Protein AF-A0A853U9Q9-F1 (afdb_monomer)

Nearest PDB structures (foldseek):
  4v52-assembly1_BN  TM=2.228E-01  e=3.609E+00  Escherichia coli
  8apo-assembly1_Al  TM=2.510E-01  e=8.251E+00  Polytomella magna

pLDDT: mean 74.52, std 13.27, range [43.91, 95.19]

Radius of gyration: 16.98 Å; Cα contacts (8 Å, |Δi|>4): 394; chains: 1; bounding box: 41×40×42 Å

Secondary structure (DSSP, 8-state):
--EEEEEEE--GGGSTT--S---HHHHHHHHHHHHHHHHHHTT-SEEEE-TTS----SGGGTEETTEETTT-PBP-HHHHHHHHHTSSSHHHHHHHHH--THHHHHHHHHHHTT-EEEEGGG-SEEEEEEB--TTSSTTSSS---TTHHHHHHHHHHHHHTT-HHHHHHHTS-TTTTT-B-HHHHHHHHHH-PPEEEEE--HHHHHTT--EEEEEE-

Foldseek 3Di:
DKEKEKEFALDCVLFPPPDDDDDPQSPVSSVLSLVLLCVRCPPHQAAAEQPVQDCDECVVVQADPQARNVVRDRQAAVSLVVSLVPDPDPVSSVSHLSNDCWRVSQCRSCVVSSHHYDHNVPDSYHYGHWAQFQQCDCPGRHDHDPCSVVLLVQCLVCLVVQPQVSNLVSLPPCSRRVTGSVVVNVVCVVQPGWRKDWDDDPVCVVVRTTIIMTIGD

Mean predicted aligned error: 9.56 Å

Structure (mmCIF, N/CA/C/O backbone):
data_AF-A0A853U9Q9-F1
#
_entry.id   AF-A0A853U9Q9-F1
#
loop_
_atom_site.group_PDB
_atom_site.id
_atom_site.type_symbol
_atom_site.label_atom_id
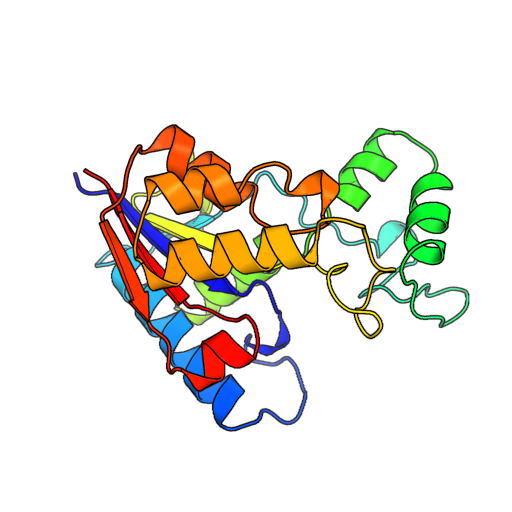_atom_site.label_alt_id
_atom_site.label_comp_id
_atom_site.label_asym_id
_atom_site.label_entity_id
_atom_site.label_seq_id
_atom_site.pdbx_PDB_ins_code
_atom_site.Cartn_x
_atom_site.Cartn_y
_atom_site.Cartn_z
_atom_site.occupancy
_atom_site.B_iso_or_equiv
_atom_site.auth_seq_id
_atom_site.auth_comp_id
_atom_site.auth_asym_id
_atom_site.auth_atom_id
_atom_site.pdbx_PDB_model_num
ATOM 1 N N . MET A 1 1 ? -21.776 2.627 11.521 1.00 65.12 1 MET A N 1
ATOM 2 C CA . MET A 1 1 ? -20.660 1.986 12.246 1.00 65.12 1 MET A CA 1
ATOM 3 C C . MET A 1 1 ? -19.449 2.367 11.436 1.00 65.12 1 MET A C 1
ATOM 5 O O . MET A 1 1 ? -19.455 2.076 10.250 1.00 65.12 1 MET A O 1
ATOM 9 N N . THR A 1 2 ? -18.539 3.140 12.010 1.00 84.62 2 THR A N 1
ATOM 10 C CA . THR A 1 2 ? -17.457 3.775 11.257 1.00 84.62 2 THR A CA 1
ATOM 11 C C . THR A 1 2 ? -16.478 2.716 10.765 1.00 84.62 2 THR A C 1
ATOM 13 O O . THR A 1 2 ? -15.972 1.939 11.576 1.00 84.62 2 THR A O 1
ATOM 16 N N . PHE A 1 3 ? -16.234 2.660 9.456 1.00 90.81 3 PHE A N 1
ATOM 17 C CA . PHE A 1 3 ? -15.258 1.734 8.881 1.00 90.81 3 PHE A CA 1
ATOM 18 C C . PHE A 1 3 ? -13.881 2.395 8.885 1.00 90.81 3 PHE A C 1
ATOM 20 O O . PHE A 1 3 ? -13.752 3.566 8.527 1.00 90.81 3 PHE A O 1
ATOM 27 N N . ARG A 1 4 ? -12.840 1.667 9.289 1.00 95.19 4 ARG A N 1
ATOM 28 C CA . ARG A 1 4 ? -11.470 2.195 9.342 1.00 95.19 4 ARG A CA 1
ATOM 29 C C . ARG A 1 4 ? -10.537 1.401 8.457 1.00 95.19 4 ARG A C 1
ATOM 31 O O . ARG A 1 4 ? -10.659 0.185 8.359 1.00 95.19 4 ARG A O 1
ATOM 38 N N . ALA A 1 5 ? -9.566 2.074 7.856 1.00 93.75 5 ALA A N 1
ATOM 39 C CA . ALA A 1 5 ? -8.520 1.416 7.094 1.00 93.75 5 ALA A CA 1
ATOM 40 C C . ALA A 1 5 ? -7.133 1.957 7.435 1.00 93.75 5 ALA A C 1
ATOM 42 O O . ALA A 1 5 ? -6.931 3.168 7.528 1.00 93.75 5 ALA A O 1
ATOM 43 N N . ALA A 1 6 ? -6.172 1.048 7.566 1.00 93.44 6 ALA A N 1
ATOM 44 C CA . ALA A 1 6 ? -4.753 1.358 7.524 1.00 93.44 6 ALA A CA 1
ATOM 45 C C . ALA A 1 6 ? -4.250 1.137 6.094 1.00 93.44 6 ALA A C 1
ATOM 47 O O . ALA A 1 6 ? -4.420 0.049 5.544 1.00 93.44 6 ALA A O 1
ATOM 48 N N . VAL A 1 7 ? -3.633 2.152 5.492 1.00 89.88 7 VAL A N 1
ATOM 49 C CA . VAL A 1 7 ? -3.007 2.063 4.167 1.00 89.88 7 VAL A CA 1
ATOM 50 C C . VAL A 1 7 ? -1.497 2.203 4.344 1.00 89.88 7 VAL A C 1
ATOM 52 O O . VAL A 1 7 ? -1.025 3.240 4.801 1.00 89.88 7 VAL A O 1
ATOM 55 N N . VAL A 1 8 ? -0.736 1.158 4.035 1.00 86.50 8 VAL A N 1
ATOM 56 C CA . VAL A 1 8 ? 0.702 1.057 4.354 1.00 86.50 8 VAL A CA 1
ATOM 57 C C . VAL A 1 8 ? 1.534 0.678 3.123 1.00 86.50 8 VAL A C 1
ATOM 59 O O . VAL A 1 8 ? 0.977 0.095 2.195 1.00 86.50 8 VAL A O 1
ATOM 62 N N . PRO A 1 9 ? 2.852 0.940 3.084 1.00 79.00 9 PRO A N 1
ATOM 63 C CA . PRO A 1 9 ? 3.704 0.508 1.975 1.00 79.00 9 PRO A CA 1
ATOM 64 C C . PRO A 1 9 ? 3.686 -1.020 1.789 1.00 79.00 9 PRO A C 1
ATOM 66 O O . PRO A 1 9 ? 3.648 -1.759 2.778 1.00 79.00 9 PRO A O 1
ATOM 69 N N . ALA A 1 10 ? 3.738 -1.522 0.549 1.00 74.19 10 ALA A N 1
ATOM 70 C CA . ALA A 1 10 ? 3.614 -2.963 0.268 1.00 74.19 10 ALA A CA 1
ATOM 71 C C . ALA A 1 10 ? 4.933 -3.752 0.401 1.00 74.19 10 ALA A C 1
ATOM 73 O O . ALA A 1 10 ? 4.961 -4.970 0.180 1.00 74.19 10 ALA A O 1
ATOM 74 N N . ALA A 1 11 ? 6.026 -3.092 0.794 1.00 68.50 11 ALA A N 1
ATOM 75 C CA . ALA A 1 11 ? 7.355 -3.686 0.759 1.00 68.50 11 ALA A CA 1
ATOM 76 C C . ALA A 1 11 ? 7.615 -4.687 1.914 1.00 68.50 11 ALA A C 1
ATOM 78 O O . ALA A 1 11 ? 7.561 -4.326 3.094 1.00 68.50 11 ALA A O 1
ATOM 79 N N . PRO A 1 12 ? 8.014 -5.940 1.610 1.00 56.31 12 PRO A N 1
ATOM 80 C CA . PRO A 1 12 ? 8.256 -6.976 2.619 1.00 56.31 12 PRO A CA 1
ATOM 81 C C . PRO A 1 12 ? 9.479 -6.692 3.503 1.00 56.31 12 PRO A C 1
ATOM 83 O O . PRO A 1 12 ? 9.624 -7.310 4.555 1.00 56.31 12 PRO A O 1
ATOM 86 N N . VAL A 1 13 ? 10.348 -5.749 3.118 1.00 57.03 13 VAL A N 1
ATOM 87 C CA . VAL A 1 13 ? 11.501 -5.305 3.927 1.00 57.03 13 VAL A CA 1
ATOM 88 C C . VAL A 1 13 ? 11.087 -4.827 5.327 1.00 57.03 13 VAL A C 1
ATOM 90 O O . VAL A 1 13 ? 11.864 -4.954 6.274 1.00 57.03 13 VAL A O 1
ATOM 93 N N . TYR A 1 14 ? 9.839 -4.375 5.481 1.00 64.88 14 TYR A N 1
ATOM 94 C CA . TYR A 1 14 ? 9.291 -3.905 6.752 1.00 64.88 14 TYR A CA 1
ATOM 95 C C . TYR A 1 14 ? 8.716 -5.024 7.640 1.00 64.88 14 TYR A C 1
ATOM 97 O O . TYR A 1 14 ? 8.413 -4.768 8.802 1.00 64.88 14 TYR A O 1
ATOM 105 N N . THR A 1 15 ? 8.617 -6.268 7.150 1.00 60.62 15 THR A N 1
ATOM 106 C CA . THR A 1 15 ? 8.100 -7.419 7.924 1.00 60.62 15 THR A CA 1
ATOM 107 C C . THR A 1 15 ? 9.193 -8.109 8.742 1.00 60.62 15 THR A C 1
ATOM 109 O O . THR A 1 15 ? 10.345 -8.231 8.305 1.00 60.62 15 THR A O 1
ATOM 112 N N . ALA A 1 16 ? 8.867 -8.555 9.958 1.00 59.25 16 ALA A N 1
ATOM 113 C CA . ALA A 1 16 ? 9.776 -9.296 10.836 1.00 59.25 16 ALA A CA 1
ATOM 114 C C . ALA A 1 16 ? 10.392 -10.533 10.143 1.00 59.25 16 ALA A C 1
ATOM 116 O O . ALA A 1 16 ? 9.714 -11.295 9.464 1.00 59.25 16 ALA A O 1
ATOM 117 N N . GLY A 1 17 ? 11.700 -10.747 10.328 1.00 55.22 17 GLY A N 1
ATOM 118 C CA . GLY A 1 17 ? 12.402 -11.930 9.804 1.00 55.22 17 GLY A CA 1
ATOM 119 C C . GLY A 1 17 ? 12.916 -11.824 8.362 1.00 55.22 17 GLY A C 1
ATOM 120 O O . GLY A 1 17 ? 13.680 -12.692 7.939 1.00 55.22 17 GLY A O 1
ATOM 121 N N . VAL A 1 18 ? 12.598 -10.755 7.623 1.00 54.62 18 VAL A N 1
ATOM 122 C CA . VAL A 1 18 ? 13.273 -10.443 6.353 1.00 54.62 18 VAL A CA 1
ATOM 123 C C . VAL A 1 18 ? 14.658 -9.865 6.664 1.00 54.62 18 VAL A C 1
ATOM 125 O O . VAL A 1 18 ? 14.809 -8.710 7.058 1.00 54.62 18 VAL A O 1
ATOM 128 N N . THR A 1 19 ? 15.684 -10.710 6.555 1.00 46.50 19 THR A N 1
ATOM 129 C CA . THR A 1 19 ? 17.083 -10.417 6.896 1.00 46.50 19 THR A CA 1
ATOM 130 C C . THR A 1 19 ? 17.749 -9.508 5.863 1.00 46.50 19 THR A C 1
ATOM 132 O O . THR A 1 19 ? 18.485 -9.948 4.979 1.00 46.50 19 THR A O 1
ATOM 135 N N . ARG A 1 20 ? 17.536 -8.202 6.011 1.00 48.62 20 ARG A N 1
ATOM 136 C CA . ARG A 1 20 ? 18.507 -7.173 5.619 1.00 48.62 20 ARG A CA 1
ATOM 137 C C . ARG A 1 20 ? 18.729 -6.256 6.815 1.00 48.62 20 ARG A C 1
ATOM 139 O O . ARG A 1 20 ? 17.842 -6.098 7.648 1.00 48.62 20 ARG A O 1
ATOM 146 N N . THR A 1 21 ? 19.937 -5.721 6.940 1.00 54.97 21 THR A N 1
ATOM 147 C CA . THR A 1 21 ? 20.282 -4.715 7.947 1.00 54.97 21 THR A CA 1
ATOM 148 C C . THR A 1 21 ? 19.310 -3.548 7.796 1.00 54.97 21 THR A C 1
ATOM 150 O O . THR A 1 21 ? 19.361 -2.866 6.776 1.00 54.97 21 THR A O 1
ATOM 153 N N . ARG A 1 22 ? 18.401 -3.367 8.759 1.00 63.75 22 ARG A N 1
ATOM 154 C CA . ARG A 1 22 ? 17.415 -2.285 8.711 1.00 63.75 22 ARG A CA 1
ATOM 155 C C . ARG A 1 22 ? 18.058 -0.972 9.116 1.00 63.75 22 ARG A C 1
ATOM 157 O O . ARG A 1 22 ? 18.872 -0.932 10.041 1.00 63.75 22 ARG A O 1
ATOM 164 N N . THR A 1 23 ? 17.700 0.093 8.422 1.00 69.88 23 THR A N 1
ATOM 165 C CA . THR A 1 23 ? 18.066 1.453 8.811 1.00 69.88 23 THR A CA 1
ATOM 166 C C . THR A 1 23 ? 17.102 1.969 9.889 1.00 69.88 23 THR A C 1
ATOM 168 O O . THR A 1 23 ? 15.959 1.512 9.958 1.00 69.88 23 THR A O 1
ATOM 171 N N . PRO A 1 24 ? 17.503 2.958 10.708 1.00 73.62 24 PRO A N 1
ATOM 172 C CA . PRO A 1 24 ? 16.592 3.594 11.663 1.00 73.62 24 PRO A CA 1
ATOM 173 C C . PRO A 1 24 ? 15.307 4.143 11.022 1.00 73.62 24 PRO A C 1
ATOM 175 O O . PRO A 1 24 ? 14.246 4.073 11.634 1.00 73.62 24 PRO A O 1
ATOM 178 N N . ALA A 1 25 ? 15.381 4.639 9.782 1.00 71.50 25 ALA A N 1
ATOM 179 C CA . ALA A 1 25 ? 14.214 5.121 9.043 1.00 71.50 25 ALA A CA 1
ATOM 180 C C . ALA A 1 25 ? 13.221 3.986 8.724 1.00 71.50 25 ALA A C 1
ATOM 182 O O . ALA A 1 25 ? 12.012 4.158 8.868 1.00 71.50 25 ALA A O 1
ATOM 183 N N . GLU A 1 26 ? 13.721 2.801 8.358 1.00 74.50 26 GLU A N 1
ATOM 184 C CA . GLU A 1 26 ? 12.877 1.626 8.099 1.00 74.50 26 GLU A CA 1
ATOM 185 C C . GLU A 1 26 ? 12.203 1.111 9.382 1.00 74.50 26 GLU A C 1
ATOM 187 O O . GLU A 1 26 ? 11.050 0.681 9.340 1.00 74.50 26 GLU A O 1
ATOM 192 N N . ASP A 1 27 ? 12.880 1.194 10.532 1.00 77.50 27 ASP A N 1
ATOM 193 C CA . ASP A 1 27 ? 12.284 0.836 11.825 1.00 77.50 27 ASP A CA 1
ATOM 194 C C . ASP A 1 27 ? 11.211 1.840 12.273 1.00 77.50 27 ASP A C 1
ATOM 196 O O . ASP A 1 27 ? 10.154 1.421 12.756 1.00 77.50 27 ASP A O 1
ATOM 200 N N . THR A 1 28 ? 11.440 3.144 12.081 1.00 79.19 28 THR A N 1
ATOM 201 C CA . THR A 1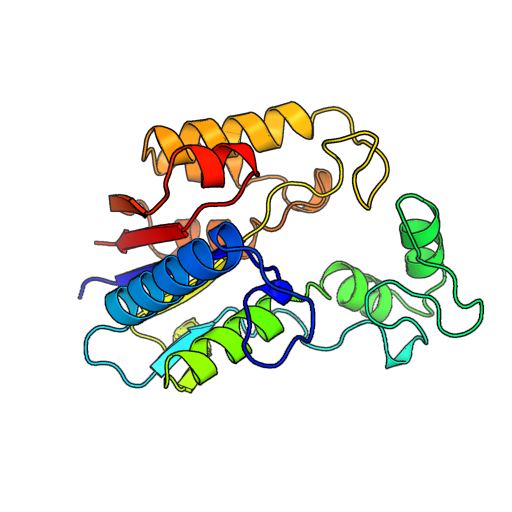 28 ? 10.434 4.192 12.336 1.00 79.19 28 THR A CA 1
ATOM 202 C C . THR A 1 28 ? 9.189 3.971 11.483 1.00 79.19 28 THR A C 1
ATOM 204 O O . THR A 1 28 ? 8.075 3.940 12.013 1.00 79.19 28 THR A O 1
ATOM 207 N N . LEU A 1 29 ? 9.369 3.739 10.179 1.00 80.12 29 LEU A N 1
ATOM 208 C CA . LEU A 1 29 ? 8.265 3.459 9.264 1.00 80.12 29 LEU A CA 1
ATOM 209 C C . LEU A 1 29 ? 7.494 2.202 9.684 1.00 80.12 29 LEU A C 1
ATOM 211 O O . LEU A 1 29 ? 6.266 2.224 9.745 1.00 80.12 29 LEU A O 1
ATOM 215 N N . ARG A 1 30 ? 8.192 1.130 10.078 1.00 81.88 30 ARG A N 1
ATOM 216 C CA . ARG A 1 30 ? 7.542 -0.087 10.586 1.00 81.88 30 ARG A CA 1
ATOM 217 C C . ARG A 1 30 ? 6.671 0.187 11.813 1.00 81.88 30 ARG A C 1
ATOM 219 O O . ARG A 1 30 ? 5.552 -0.315 11.890 1.00 81.88 30 ARG A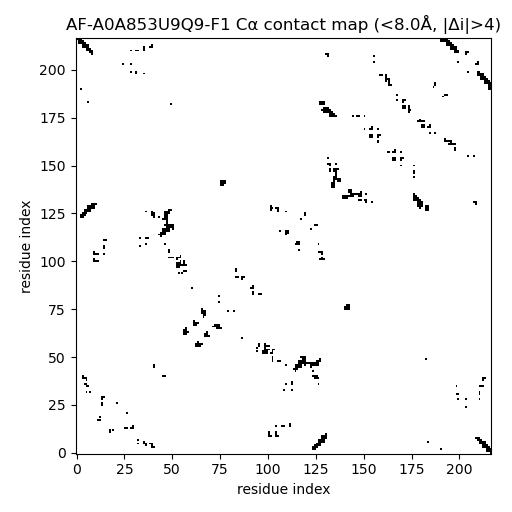 O 1
ATOM 226 N N . GLN A 1 31 ? 7.154 0.977 12.772 1.00 84.50 31 GLN A N 1
ATOM 227 C CA . GLN A 1 31 ? 6.356 1.330 13.953 1.00 84.50 31 GLN A CA 1
ATOM 228 C C . GLN A 1 31 ? 5.121 2.160 13.590 1.00 84.50 31 GLN A C 1
ATOM 230 O O . GLN A 1 31 ? 4.048 1.933 14.155 1.00 84.50 31 GLN A O 1
ATOM 235 N N . ALA A 1 32 ? 5.238 3.069 12.618 1.00 87.00 32 ALA A N 1
ATOM 236 C CA . ALA A 1 32 ? 4.094 3.815 12.100 1.00 87.00 32 ALA A CA 1
ATOM 237 C C . ALA A 1 32 ? 3.055 2.876 11.461 1.00 87.00 32 ALA A C 1
ATOM 239 O O . ALA A 1 32 ? 1.868 2.978 11.767 1.00 87.00 32 ALA A O 1
ATOM 240 N N . MET A 1 33 ? 3.497 1.896 10.661 1.00 87.94 33 MET A N 1
ATOM 241 C CA . MET A 1 33 ? 2.616 0.886 10.059 1.00 87.94 33 MET A CA 1
ATOM 242 C C . MET A 1 33 ? 1.857 0.085 11.124 1.00 87.94 33 MET A C 1
ATOM 244 O O . MET A 1 33 ? 0.633 -0.009 11.059 1.00 87.94 33 MET A O 1
ATOM 248 N N . LEU A 1 34 ? 2.557 -0.450 12.132 1.00 89.25 34 LEU A N 1
ATOM 249 C CA . LEU A 1 34 ? 1.929 -1.218 13.217 1.00 89.25 34 LEU A CA 1
ATOM 250 C C . LEU A 1 34 ? 0.942 -0.368 14.030 1.00 89.25 34 LEU A C 1
ATOM 252 O O . LEU A 1 34 ? -0.133 -0.845 14.391 1.00 89.25 34 LEU A O 1
ATOM 256 N N . THR A 1 35 ? 1.273 0.903 14.265 1.00 91.38 35 THR A N 1
ATOM 257 C CA . THR A 1 35 ? 0.388 1.856 14.952 1.00 91.38 35 THR A CA 1
ATOM 258 C C . THR A 1 35 ? -0.893 2.108 14.155 1.00 91.38 35 THR A C 1
ATOM 260 O O . THR A 1 35 ? -1.986 2.073 14.722 1.00 91.38 35 THR A O 1
ATOM 263 N N . ALA A 1 36 ? -0.783 2.315 12.841 1.00 92.44 36 ALA A N 1
ATOM 264 C CA . ALA A 1 36 ? -1.938 2.516 11.971 1.00 92.44 36 ALA A CA 1
ATOM 265 C C . ALA A 1 36 ? -2.821 1.263 11.883 1.00 92.44 36 ALA A C 1
ATOM 267 O O . ALA A 1 36 ? -4.045 1.376 11.954 1.00 92.44 36 ALA A O 1
ATOM 268 N N . ILE A 1 37 ? -2.213 0.075 11.792 1.00 93.69 37 ILE A N 1
ATOM 269 C CA . ILE A 1 37 ? -2.924 -1.213 11.783 1.00 93.69 37 ILE A CA 1
ATOM 270 C C . ILE A 1 37 ? -3.722 -1.400 13.078 1.00 93.69 37 ILE A C 1
ATOM 272 O O . ILE A 1 37 ? -4.918 -1.688 13.023 1.00 93.69 37 ILE A O 1
ATOM 276 N N . ALA A 1 38 ? -3.090 -1.179 14.234 1.00 93.31 38 ALA A N 1
ATOM 277 C CA . ALA A 1 38 ? -3.758 -1.274 15.530 1.00 93.31 38 ALA A CA 1
ATOM 278 C C . ALA A 1 38 ? -4.901 -0.252 15.664 1.00 93.31 38 ALA A C 1
ATOM 280 O O . ALA A 1 38 ? -5.986 -0.587 16.137 1.00 93.31 38 ALA A O 1
ATOM 281 N N . TRP A 1 39 ? -4.692 0.984 15.197 1.00 94.81 39 TRP A N 1
ATOM 282 C CA . TRP A 1 39 ? -5.738 2.009 15.168 1.00 94.81 39 TRP A CA 1
ATOM 283 C C . TRP A 1 39 ? -6.942 1.593 14.313 1.00 94.81 39 TRP A C 1
ATOM 285 O O . TRP A 1 39 ? -8.086 1.782 14.737 1.00 94.81 39 TRP A O 1
ATOM 295 N N . ALA A 1 40 ? -6.691 1.028 13.128 1.00 94.75 40 ALA A N 1
ATOM 296 C CA . ALA A 1 40 ? -7.751 0.606 12.221 1.00 94.75 40 ALA A CA 1
ATOM 297 C C . ALA A 1 40 ? -8.558 -0.550 12.822 1.00 94.75 40 ALA A C 1
ATOM 299 O O . ALA A 1 40 ? -9.785 -0.499 12.815 1.00 94.75 40 ALA A O 1
ATOM 300 N N . ALA A 1 41 ? -7.876 -1.548 13.393 1.00 93.94 41 ALA A N 1
ATOM 301 C CA . ALA A 1 41 ? -8.515 -2.698 14.027 1.00 93.94 41 ALA A CA 1
ATOM 302 C C . ALA A 1 41 ? -9.335 -2.326 15.277 1.00 93.94 41 ALA A C 1
ATOM 304 O O . ALA A 1 41 ? -10.360 -2.954 15.550 1.00 93.94 41 ALA A O 1
ATOM 305 N N . GLY A 1 42 ? -8.920 -1.305 16.036 1.00 92.75 42 GLY A N 1
ATOM 306 C CA . GLY A 1 42 ? -9.588 -0.927 17.280 1.00 92.75 42 GLY A CA 1
ATOM 307 C C . GLY A 1 42 ? -9.548 -2.068 18.302 1.00 92.75 42 GLY A C 1
ATOM 308 O O . GLY A 1 42 ? -8.474 -2.477 18.727 1.00 92.75 42 GLY A O 1
ATOM 309 N N . GLU A 1 43 ? -10.717 -2.581 18.695 1.00 92.19 43 GLU A N 1
ATOM 310 C CA . GLU A 1 43 ? -10.841 -3.739 19.603 1.00 92.19 43 GLU A CA 1
ATOM 311 C C . GLU A 1 43 ? -10.994 -5.081 18.860 1.00 92.19 43 GLU A C 1
ATOM 313 O O . GLU A 1 43 ? -11.118 -6.133 19.489 1.00 92.19 43 GLU A O 1
ATOM 318 N N . SER A 1 44 ? -11.007 -5.064 17.523 1.00 92.44 44 SER A N 1
ATOM 319 C CA . SER A 1 44 ? -11.136 -6.267 16.702 1.00 92.44 44 SER A CA 1
ATOM 320 C C . SER A 1 44 ? -9.876 -7.133 16.766 1.00 92.44 44 SER A C 1
ATOM 322 O O . SER A 1 44 ? -8.754 -6.631 16.770 1.00 92.44 44 SER A O 1
ATOM 324 N N . THR A 1 45 ? -10.062 -8.452 16.724 1.00 93.44 45 THR A N 1
ATOM 325 C CA . THR A 1 45 ? -8.984 -9.434 16.506 1.00 93.44 45 THR A CA 1
ATOM 326 C C . THR A 1 45 ? -8.817 -9.810 15.033 1.00 93.44 45 THR A C 1
ATOM 328 O O . THR A 1 45 ? -7.936 -10.596 14.690 1.00 93.44 45 THR A O 1
ATOM 331 N N . GLU A 1 46 ? -9.683 -9.293 14.165 1.00 94.00 46 GLU A N 1
ATOM 332 C CA . GL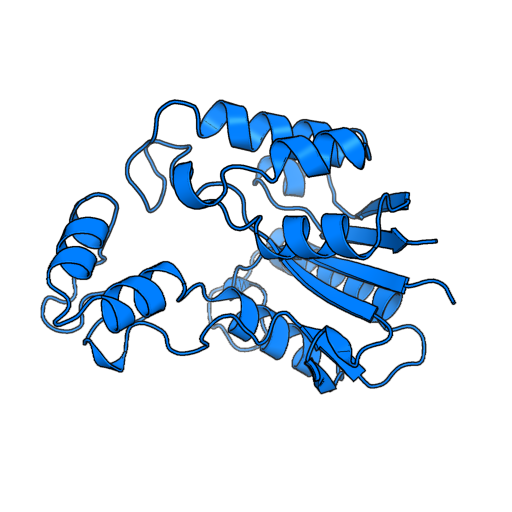U A 1 46 ? -9.712 -9.551 12.727 1.00 94.00 46 GLU A CA 1
ATOM 333 C C . GLU A 1 46 ? -9.488 -8.255 11.946 1.00 94.00 46 GLU A C 1
ATOM 335 O O . GLU A 1 46 ? -9.940 -7.182 12.361 1.00 94.00 46 GLU A O 1
ATOM 340 N N . ILE A 1 47 ? -8.831 -8.357 10.791 1.00 93.88 47 ILE A N 1
ATOM 341 C CA . ILE A 1 47 ? -8.671 -7.236 9.863 1.00 93.88 47 ILE A CA 1
ATOM 342 C C . ILE A 1 47 ? -8.833 -7.702 8.421 1.00 93.88 47 ILE A C 1
ATOM 344 O O . ILE A 1 47 ? -8.325 -8.749 8.018 1.00 93.88 47 ILE A O 1
ATOM 348 N N . GLY A 1 48 ? -9.577 -6.920 7.648 1.00 91.31 48 GLY A N 1
ATOM 349 C CA . GLY A 1 48 ? -9.862 -7.197 6.254 1.00 91.31 48 GLY A CA 1
ATOM 350 C C . GLY A 1 48 ? -8.640 -6.940 5.396 1.00 91.31 48 GLY A C 1
ATOM 351 O O . GLY A 1 48 ? -8.055 -5.862 5.462 1.00 91.31 48 GLY A O 1
ATOM 352 N N . ILE A 1 49 ? -8.276 -7.903 4.564 1.00 86.00 49 ILE A N 1
ATOM 353 C CA . ILE A 1 49 ? -7.272 -7.719 3.517 1.00 86.00 49 ILE A CA 1
ATOM 354 C C . ILE A 1 49 ? -7.894 -8.021 2.157 1.00 86.00 49 ILE A C 1
ATOM 356 O O . ILE A 1 49 ? -8.872 -8.764 2.046 1.00 86.00 49 ILE A O 1
ATOM 360 N N . ASP A 1 50 ? -7.311 -7.452 1.106 1.00 78.75 50 ASP A N 1
ATOM 361 C CA . ASP A 1 50 ? -7.684 -7.747 -0.277 1.00 78.75 50 ASP A CA 1
ATOM 362 C C . ASP A 1 50 ? -7.182 -9.148 -0.678 1.00 78.75 50 ASP A C 1
ATOM 364 O O . ASP A 1 50 ? -6.129 -9.310 -1.297 1.00 78.75 50 ASP A O 1
ATOM 368 N N . ALA A 1 51 ? -7.925 -10.172 -0.249 1.00 62.28 51 ALA A N 1
ATOM 369 C CA . ALA A 1 51 ? -7.618 -11.588 -0.457 1.00 62.28 51 ALA A CA 1
ATOM 370 C C . ALA A 1 51 ? -7.908 -12.082 -1.887 1.00 62.28 51 ALA A C 1
ATOM 372 O O . ALA A 1 51 ? -7.502 -13.189 -2.236 1.00 62.28 51 ALA A O 1
ATOM 373 N N . ASP A 1 52 ? -8.573 -11.266 -2.714 1.00 59.38 52 ASP A N 1
ATOM 374 C CA . ASP A 1 52 ? -8.852 -11.580 -4.121 1.00 59.38 52 ASP A CA 1
ATOM 375 C C . ASP A 1 52 ? -7.599 -11.447 -5.000 1.00 59.38 52 ASP A C 1
ATOM 377 O O . ASP A 1 52 ? -7.579 -11.908 -6.141 1.00 59.38 52 ASP A O 1
ATOM 381 N N . THR A 1 53 ? -6.528 -10.842 -4.474 1.00 54.75 53 THR A N 1
ATOM 382 C CA . THR A 1 53 ? -5.224 -10.817 -5.141 1.00 54.75 53 THR A CA 1
ATOM 383 C C . THR A 1 53 ? -4.536 -12.176 -4.957 1.00 54.75 53 THR A C 1
ATOM 385 O O . THR A 1 53 ? -4.254 -12.555 -3.815 1.00 54.75 53 THR A O 1
ATOM 388 N N . PRO A 1 54 ? -4.215 -12.919 -6.034 1.00 48.22 54 PRO A N 1
ATOM 389 C CA . PRO A 1 54 ? -3.532 -14.201 -5.918 1.00 48.22 54 PRO A CA 1
ATOM 390 C C . PRO A 1 54 ? -2.215 -14.067 -5.139 1.00 48.22 54 PRO A C 1
ATOM 392 O O . PRO A 1 54 ? -1.305 -13.347 -5.540 1.00 48.22 54 PRO A O 1
ATOM 395 N N . LEU A 1 55 ? -2.082 -14.817 -4.040 1.00 46.12 55 LEU A N 1
ATOM 396 C CA . LEU A 1 55 ? -0.841 -14.926 -3.254 1.00 46.12 55 LEU A CA 1
ATOM 397 C C . LEU A 1 55 ? 0.268 -15.706 -3.979 1.00 46.12 55 LEU A C 1
ATOM 399 O O . LEU A 1 55 ? 1.383 -15.842 -3.471 1.00 46.12 55 LEU A O 1
ATOM 403 N N . VAL A 1 56 ? -0.043 -16.273 -5.145 1.00 43.91 56 VAL A N 1
ATOM 404 C CA . VAL A 1 56 ? 0.879 -17.106 -5.906 1.00 43.91 56 VAL A CA 1
ATOM 405 C C . VAL A 1 56 ? 1.825 -16.187 -6.672 1.00 43.91 56 VAL A C 1
ATOM 407 O O . VAL A 1 56 ? 1.504 -15.691 -7.746 1.00 43.91 56 VAL A O 1
ATOM 410 N N . GLY A 1 57 ? 3.006 -15.953 -6.098 1.00 51.34 57 GLY A N 1
ATOM 411 C CA . GLY A 1 57 ? 4.129 -15.369 -6.828 1.00 51.34 57 GLY A CA 1
ATOM 412 C C . GLY A 1 57 ? 4.562 -16.259 -7.999 1.00 51.34 57 GLY A C 1
ATOM 413 O O . GLY A 1 57 ? 4.033 -17.343 -8.227 1.00 51.34 57 GLY A O 1
ATOM 414 N N . LEU A 1 58 ? 5.591 -15.847 -8.730 1.00 54.91 58 LEU A N 1
ATOM 415 C CA . LEU A 1 58 ? 6.025 -16.548 -9.942 1.00 54.91 58 LEU A CA 1
ATOM 416 C C . LEU A 1 58 ? 6.807 -17.850 -9.717 1.00 54.91 58 LEU A C 1
ATOM 418 O O . LEU A 1 58 ? 7.319 -18.438 -10.674 1.00 54.91 58 LEU A O 1
ATOM 422 N N . GLY A 1 59 ? 6.895 -18.319 -8.470 1.00 58.22 59 GLY A N 1
ATOM 423 C CA . GLY A 1 59 ? 7.642 -19.519 -8.090 1.00 58.22 59 GLY A CA 1
ATOM 424 C C . GLY A 1 59 ? 7.289 -20.753 -8.932 1.00 58.22 59 GLY A C 1
ATOM 425 O O . GLY A 1 59 ? 8.208 -21.410 -9.425 1.00 58.22 59 GLY A O 1
ATOM 426 N N . PRO A 1 60 ? 5.999 -21.043 -9.202 1.00 65.50 60 PRO A N 1
ATOM 427 C CA . PRO A 1 60 ? 5.598 -22.149 -10.077 1.00 65.50 60 PRO A CA 1
ATOM 428 C C . PRO A 1 60 ? 6.082 -22.020 -11.529 1.00 65.50 60 PRO A C 1
ATOM 430 O O . PRO A 1 60 ? 6.228 -23.027 -12.218 1.00 65.50 60 PRO A O 1
ATOM 433 N N . TYR A 1 61 ? 6.366 -20.800 -11.989 1.00 70.00 61 TYR A N 1
ATOM 434 C CA . TYR A 1 61 ? 6.874 -20.512 -13.335 1.00 70.00 61 TYR A CA 1
ATOM 435 C C . TYR A 1 61 ? 8.403 -20.361 -13.373 1.00 70.00 61 TYR A C 1
ATOM 437 O O . TYR A 1 61 ? 8.992 -20.123 -14.433 1.00 70.00 61 TYR A O 1
ATOM 445 N N . GLY A 1 62 ? 9.066 -20.587 -12.235 1.00 68.56 62 GLY A N 1
ATOM 446 C CA . GLY A 1 62 ? 10.516 -20.527 -12.098 1.00 68.56 62 GLY A CA 1
ATOM 447 C C . GLY A 1 62 ? 11.056 -19.114 -11.911 1.00 68.56 62 GLY A C 1
ATOM 448 O O . GLY A 1 62 ? 12.205 -18.880 -12.267 1.00 68.56 62 GLY A O 1
ATOM 449 N N . ILE A 1 63 ? 10.263 -18.181 -11.382 1.00 60.66 63 ILE A N 1
ATOM 450 C CA . ILE A 1 63 ? 10.732 -16.837 -11.030 1.00 60.66 63 ILE A CA 1
ATOM 451 C C . ILE A 1 63 ? 10.443 -16.594 -9.540 1.00 60.66 63 ILE A C 1
ATOM 453 O O . ILE A 1 63 ? 9.307 -16.705 -9.096 1.00 60.66 63 ILE A O 1
ATOM 457 N N . ASP A 1 64 ? 11.453 -16.266 -8.740 1.00 59.91 64 ASP A N 1
ATOM 458 C CA . ASP A 1 64 ? 11.286 -15.984 -7.307 1.00 59.91 64 ASP A CA 1
ATOM 459 C C . ASP A 1 64 ? 11.789 -14.579 -6.981 1.00 59.91 64 ASP A C 1
ATOM 461 O O . ASP A 1 64 ? 12.898 -14.208 -7.356 1.00 59.91 64 ASP A O 1
ATOM 465 N N . ARG A 1 65 ? 10.962 -13.770 -6.306 1.00 53.59 65 ARG A N 1
ATOM 466 C CA . ARG A 1 65 ? 11.276 -12.367 -5.956 1.00 53.59 65 ARG A CA 1
ATOM 467 C C . ARG A 1 65 ? 11.811 -11.536 -7.140 1.00 53.59 65 ARG A C 1
ATOM 469 O O . ARG A 1 65 ? 12.685 -10.692 -6.963 1.00 53.59 65 ARG A O 1
ATOM 476 N N . GLY A 1 66 ? 11.303 -11.795 -8.348 1.00 52.66 66 GLY A N 1
ATOM 477 C CA . GLY A 1 66 ? 11.738 -11.133 -9.583 1.00 52.66 66 GLY A CA 1
ATOM 478 C C . GLY A 1 66 ? 13.005 -11.713 -10.222 1.00 52.66 66 GLY A C 1
ATOM 479 O O . GLY A 1 66 ? 13.451 -11.188 -11.232 1.00 52.66 66 GLY A O 1
ATOM 480 N N . VAL A 1 67 ? 13.587 -12.784 -9.683 1.00 57.94 67 VAL A N 1
ATOM 481 C CA . VAL A 1 67 ? 14.755 -13.474 -10.250 1.00 57.94 67 VAL A CA 1
ATOM 482 C C . VAL A 1 67 ? 14.300 -14.694 -11.038 1.00 57.94 67 VAL A C 1
ATOM 484 O O . VAL A 1 67 ? 13.633 -15.565 -10.484 1.00 57.94 67 VAL A O 1
ATOM 487 N N . ASP A 1 68 ? 14.680 -14.790 -12.310 1.00 69.94 68 ASP A N 1
ATOM 488 C CA . ASP A 1 68 ? 14.521 -16.025 -13.077 1.00 69.94 68 ASP A CA 1
ATOM 489 C C . ASP A 1 68 ? 15.471 -17.088 -12.522 1.00 69.94 68 ASP A C 1
ATOM 491 O O . ASP A 1 68 ? 16.693 -16.980 -12.611 1.00 69.94 68 ASP A O 1
ATOM 495 N N . MET A 1 69 ? 14.902 -18.142 -11.950 1.00 72.38 69 MET A N 1
ATOM 496 C CA . MET A 1 69 ? 15.633 -19.215 -11.281 1.00 72.38 69 MET A CA 1
ATOM 497 C C . MET A 1 69 ? 16.430 -20.089 -12.256 1.00 72.38 69 MET A C 1
ATOM 499 O O . MET A 1 69 ? 17.296 -20.848 -11.823 1.00 72.38 69 MET A O 1
ATOM 503 N N . ARG A 1 70 ? 16.158 -19.999 -13.566 1.00 79.25 70 ARG A N 1
ATOM 504 C CA . ARG A 1 70 ? 16.906 -20.721 -14.608 1.00 79.25 70 ARG A CA 1
ATOM 505 C C . ARG A 1 70 ? 18.198 -20.001 -14.972 1.00 79.25 70 ARG A C 1
ATOM 507 O O . ARG A 1 70 ? 19.211 -20.648 -15.223 1.00 79.25 70 ARG A O 1
ATOM 514 N N . THR A 1 71 ? 18.150 -18.674 -15.020 1.00 79.50 71 THR A N 1
ATOM 515 C CA . THR A 1 71 ? 19.265 -17.827 -15.469 1.00 79.50 71 THR A CA 1
ATOM 516 C C . THR A 1 71 ? 19.984 -17.130 -14.314 1.00 79.50 71 THR A C 1
ATOM 518 O O . THR A 1 71 ? 21.099 -16.643 -14.489 1.00 79.50 71 THR A O 1
ATOM 521 N N . GLY A 1 72 ? 19.366 -17.083 -13.133 1.00 70.12 72 GLY A N 1
ATOM 522 C CA . GLY A 1 72 ? 19.820 -16.313 -11.976 1.00 70.12 72 GLY A CA 1
ATOM 523 C C . GLY A 1 72 ? 19.710 -14.798 -12.171 1.00 70.12 72 GLY A C 1
ATOM 524 O O . GLY A 1 72 ? 20.220 -14.043 -11.344 1.00 70.12 72 GLY A O 1
ATOM 525 N N . GLN A 1 73 ? 19.090 -14.339 -13.261 1.00 65.94 73 GLN A N 1
ATOM 526 C CA . GLN A 1 73 ? 19.004 -12.921 -13.586 1.00 65.94 73 GLN A CA 1
ATOM 527 C C . GLN A 1 73 ? 17.778 -12.285 -12.942 1.00 65.94 73 GLN A C 1
ATOM 529 O O . GLN A 1 73 ? 16.677 -12.833 -12.975 1.00 65.94 73 GLN A O 1
ATOM 534 N N . LEU A 1 74 ? 17.973 -11.092 -12.384 1.00 56.66 74 LEU A N 1
ATOM 535 C CA . LEU A 1 74 ? 16.872 -10.226 -11.991 1.00 56.66 74 LEU A CA 1
ATOM 536 C C . LEU A 1 74 ? 16.143 -9.754 -13.257 1.00 56.66 74 LEU A C 1
ATOM 538 O O . LEU A 1 74 ? 16.753 -9.145 -14.136 1.00 56.66 74 LEU A O 1
ATOM 542 N N . LEU A 1 75 ? 14.847 -10.033 -13.340 1.00 52.03 75 LEU A N 1
ATOM 543 C CA . LEU A 1 75 ? 13.977 -9.597 -14.422 1.00 52.03 75 LEU A CA 1
ATOM 544 C C . LEU A 1 75 ? 13.467 -8.185 -14.129 1.00 52.03 75 LEU A C 1
ATOM 546 O O . LEU A 1 75 ? 12.802 -7.951 -13.121 1.00 52.03 75 LEU A O 1
ATOM 550 N N . THR A 1 76 ? 13.757 -7.250 -15.031 1.00 52.75 76 THR A N 1
ATOM 551 C CA . THR A 1 76 ? 13.361 -5.840 -14.919 1.00 52.75 76 THR A CA 1
ATOM 552 C C . THR A 1 76 ? 12.762 -5.334 -16.232 1.00 52.75 76 THR A C 1
ATOM 554 O O . THR A 1 76 ? 13.103 -5.812 -17.318 1.00 52.75 76 THR A O 1
ATOM 557 N N . GLY A 1 77 ? 11.835 -4.374 -16.150 1.00 55.41 77 GLY A N 1
ATOM 558 C CA . GLY A 1 77 ? 11.246 -3.684 -17.309 1.00 55.41 77 GLY A CA 1
ATOM 559 C C . GLY A 1 77 ? 10.773 -4.617 -18.433 1.00 55.41 77 GLY A C 1
ATOM 560 O O . GLY A 1 77 ? 9.920 -5.480 -18.231 1.00 55.41 77 GLY A O 1
ATOM 561 N N . ASN A 1 78 ? 11.347 -4.461 -19.628 1.00 59.06 78 ASN A N 1
ATOM 562 C CA . ASN A 1 78 ? 10.976 -5.256 -20.803 1.00 59.06 78 ASN A CA 1
ATOM 563 C C . ASN A 1 78 ? 11.293 -6.751 -20.644 1.00 59.06 78 ASN A C 1
ATOM 565 O O . ASN A 1 78 ? 10.590 -7.578 -21.216 1.00 59.06 78 ASN A O 1
ATOM 569 N N . ALA A 1 79 ? 12.318 -7.112 -19.863 1.00 58.66 79 ALA A N 1
ATOM 570 C CA . ALA A 1 79 ? 12.652 -8.513 -19.605 1.00 58.66 79 ALA A CA 1
ATOM 571 C C . ALA A 1 79 ? 11.584 -9.187 -18.734 1.00 58.66 79 ALA A C 1
ATOM 573 O O . ALA A 1 79 ? 11.231 -10.339 -18.975 1.00 58.66 79 ALA A O 1
ATOM 574 N N . TRP A 1 80 ? 11.013 -8.445 -17.779 1.00 61.31 80 TRP A N 1
ATOM 575 C CA . TRP A 1 80 ? 9.830 -8.886 -17.045 1.00 61.31 80 TRP A CA 1
ATOM 576 C C . TRP A 1 80 ? 8.638 -9.063 -17.986 1.00 61.31 80 TRP A C 1
ATOM 578 O O . TRP A 1 80 ? 8.071 -10.147 -18.047 1.00 61.31 80 TRP A O 1
ATOM 588 N N . GLN A 1 81 ? 8.290 -8.039 -18.772 1.00 63.22 81 GLN A N 1
ATOM 589 C CA . GLN A 1 81 ? 7.140 -8.102 -19.685 1.00 63.22 81 GLN A CA 1
ATOM 590 C C . GLN A 1 81 ? 7.250 -9.253 -20.694 1.00 63.22 81 GLN A C 1
ATOM 592 O O . GLN A 1 81 ? 6.265 -9.948 -20.929 1.00 63.22 81 GLN A O 1
ATOM 597 N N . ALA A 1 82 ? 8.446 -9.493 -21.239 1.00 72.19 82 ALA A N 1
ATOM 598 C CA . ALA A 1 82 ? 8.712 -10.625 -22.118 1.00 72.19 82 ALA A CA 1
ATOM 599 C C . ALA A 1 82 ? 8.535 -11.962 -21.383 1.00 72.19 82 ALA A C 1
ATOM 601 O O . ALA A 1 82 ? 7.831 -12.835 -21.877 1.00 72.19 82 ALA A O 1
ATOM 602 N N . ALA A 1 83 ? 9.090 -12.108 -20.176 1.00 68.62 83 ALA A N 1
ATOM 603 C CA . ALA A 1 83 ? 8.923 -13.322 -19.378 1.00 68.62 83 ALA A CA 1
ATOM 604 C C . ALA A 1 83 ? 7.451 -13.598 -19.017 1.00 68.62 83 ALA A C 1
ATOM 606 O O . ALA A 1 83 ? 7.027 -14.752 -19.031 1.00 68.62 83 ALA A O 1
ATOM 607 N N . VAL A 1 84 ? 6.662 -12.553 -18.738 1.00 68.88 84 VAL A N 1
ATOM 608 C CA . VAL A 1 84 ? 5.211 -12.676 -18.543 1.00 68.88 84 VAL A CA 1
ATOM 609 C C . VAL A 1 84 ? 4.520 -13.074 -19.849 1.00 68.88 84 VAL A C 1
ATOM 611 O O . VAL A 1 84 ? 3.676 -13.962 -19.834 1.00 68.88 84 VAL A O 1
ATOM 614 N N . ALA A 1 85 ? 4.871 -12.471 -20.986 1.00 77.00 85 ALA A N 1
ATOM 615 C CA . ALA A 1 85 ? 4.251 -12.778 -22.278 1.00 77.00 85 ALA A CA 1
ATOM 616 C C . ALA A 1 85 ? 4.448 -14.244 -22.712 1.00 77.00 85 ALA A C 1
ATOM 618 O O . ALA A 1 85 ? 3.544 -14.824 -23.312 1.00 77.00 85 ALA A O 1
ATOM 619 N N . GLU A 1 86 ? 5.582 -14.848 -22.353 1.00 80.81 86 GLU A N 1
ATOM 620 C CA . GLU A 1 86 ? 5.926 -16.250 -22.639 1.00 80.81 86 GLU A CA 1
ATOM 621 C C . GLU A 1 86 ? 5.201 -17.273 -21.739 1.00 80.81 86 GLU A C 1
ATOM 623 O O . GLU A 1 86 ? 5.373 -18.484 -21.899 1.00 80.81 86 GLU A O 1
ATOM 628 N N . LEU A 1 87 ? 4.383 -16.826 -20.779 1.00 77.81 87 LEU A N 1
ATOM 629 C CA . LEU A 1 87 ? 3.592 -17.734 -19.948 1.00 77.81 87 LEU A CA 1
ATOM 630 C C . LEU A 1 87 ? 2.547 -18.488 -20.783 1.00 77.81 87 LEU A C 1
ATOM 632 O O . LEU A 1 87 ? 1.983 -17.932 -21.730 1.00 77.81 87 LEU A O 1
ATOM 636 N N . PRO A 1 88 ? 2.252 -19.749 -20.419 1.00 78.19 88 PRO A N 1
ATOM 637 C CA . PRO A 1 88 ? 1.549 -20.687 -21.294 1.00 78.19 88 PRO A CA 1
ATOM 638 C C . PRO A 1 88 ? 0.104 -20.288 -21.614 1.00 78.19 88 PRO A C 1
ATOM 640 O O . PRO A 1 88 ? -0.416 -20.678 -22.660 1.00 78.19 88 PRO A O 1
ATOM 643 N N . ASP A 1 89 ? -0.550 -19.508 -20.754 1.00 82.31 89 ASP A N 1
ATOM 644 C CA . ASP A 1 89 ? -1.946 -19.123 -20.930 1.00 82.31 89 ASP A CA 1
ATOM 645 C C . ASP A 1 89 ? -2.273 -17.744 -20.333 1.00 82.31 89 ASP A C 1
ATOM 647 O O . ASP A 1 89 ? -1.491 -17.145 -19.592 1.00 82.31 89 ASP A O 1
ATOM 651 N N . GLU A 1 90 ? -3.442 -17.219 -20.710 1.00 77.31 90 GLU A N 1
ATOM 652 C CA . GLU A 1 90 ? -3.900 -15.889 -20.301 1.00 77.31 90 GLU A CA 1
ATOM 653 C C . GLU A 1 90 ? -4.201 -15.810 -18.805 1.00 77.31 90 GLU A C 1
ATOM 655 O O . GLU A 1 90 ? -3.958 -14.780 -18.189 1.00 77.31 90 GLU A O 1
ATOM 660 N N . ALA A 1 91 ? -4.673 -16.900 -18.196 1.00 67.69 91 ALA A N 1
ATOM 661 C CA . ALA A 1 91 ? -4.949 -16.930 -16.766 1.00 67.69 91 ALA A CA 1
ATOM 662 C C . ALA A 1 91 ? -3.649 -16.880 -15.950 1.00 67.69 91 ALA A C 1
ATOM 664 O O . ALA A 1 91 ? -3.597 -16.204 -14.925 1.00 67.69 91 ALA A O 1
ATOM 665 N N . ALA A 1 92 ? -2.584 -17.530 -16.421 1.00 65.44 92 ALA A N 1
ATOM 666 C CA . ALA A 1 92 ? -1.241 -17.441 -15.875 1.00 65.44 92 ALA A CA 1
ATOM 667 C C . ALA A 1 92 ? -0.694 -16.024 -16.047 1.00 65.44 92 ALA A C 1
ATOM 669 O O . ALA A 1 92 ? -0.278 -15.429 -15.061 1.00 65.44 92 ALA A O 1
ATOM 670 N N . ARG A 1 93 ? -0.774 -15.433 -17.247 1.00 73.62 93 ARG A N 1
ATOM 671 C CA . ARG A 1 93 ? -0.377 -14.030 -17.476 1.00 73.62 93 ARG A CA 1
ATOM 672 C C . ARG A 1 93 ? -1.103 -13.065 -16.553 1.00 73.62 93 ARG A C 1
ATOM 674 O O . ARG A 1 93 ? -0.451 -12.238 -15.924 1.00 73.62 93 ARG A O 1
ATOM 681 N N . GLN A 1 94 ? -2.416 -13.221 -16.420 1.00 65.31 94 GLN A N 1
ATOM 682 C CA . GLN A 1 94 ? -3.240 -12.399 -15.545 1.00 65.31 94 GLN A CA 1
ATOM 683 C C . GLN A 1 94 ? -2.860 -12.617 -14.077 1.00 65.31 94 GLN A C 1
ATOM 685 O O . GLN A 1 94 ? -2.570 -11.652 -13.387 1.00 65.31 94 GLN A O 1
ATOM 690 N N . THR A 1 95 ? -2.712 -13.870 -13.633 1.00 59.56 95 THR A N 1
ATOM 691 C CA . THR A 1 95 ? -2.237 -14.208 -12.278 1.00 59.56 95 THR A CA 1
ATOM 692 C C . THR A 1 95 ? -0.877 -13.595 -11.990 1.00 59.56 95 THR A C 1
ATOM 694 O O . THR A 1 95 ? -0.648 -13.168 -10.876 1.00 59.56 95 THR A O 1
ATOM 697 N N . VAL A 1 96 ? 0.022 -13.538 -12.971 1.00 57.91 96 VAL A N 1
ATOM 698 C CA . VAL A 1 96 ? 1.370 -12.976 -12.839 1.00 57.91 96 VAL A CA 1
ATOM 699 C C . VAL A 1 96 ? 1.375 -11.450 -12.839 1.00 57.91 96 VAL A C 1
ATOM 701 O O . VAL A 1 96 ? 2.121 -10.839 -12.077 1.00 57.91 96 VAL A O 1
ATOM 704 N N . GLN A 1 97 ? 0.529 -10.826 -13.652 1.00 56.81 97 GLN A N 1
ATOM 705 C CA . GLN A 1 97 ? 0.294 -9.383 -13.601 1.00 56.81 97 GLN A CA 1
ATOM 706 C C . GLN A 1 97 ? -0.379 -8.974 -12.285 1.00 56.81 97 GLN A C 1
ATOM 708 O O . GLN A 1 97 ? -0.077 -7.916 -11.740 1.00 56.81 97 GLN A O 1
ATOM 713 N N . ASP A 1 98 ? -1.246 -9.838 -11.759 1.00 52.91 98 ASP A N 1
ATOM 714 C CA . ASP A 1 98 ? -1.947 -9.651 -10.493 1.00 52.91 98 ASP A CA 1
ATOM 715 C C . ASP A 1 98 ? -1.129 -10.153 -9.290 1.00 52.91 98 ASP A C 1
ATOM 717 O O . ASP A 1 98 ? -1.470 -9.805 -8.158 1.00 52.91 98 ASP A O 1
ATOM 721 N N . ALA A 1 99 ? -0.048 -10.923 -9.516 1.00 51.84 99 ALA A N 1
ATOM 722 C CA . ALA A 1 99 ? 0.886 -11.449 -8.516 1.00 51.84 99 ALA A CA 1
ATOM 723 C C . ALA A 1 99 ? 1.715 -10.299 -7.969 1.00 51.84 99 ALA A C 1
ATOM 725 O O . ALA A 1 99 ? 2.902 -10.113 -8.233 1.00 51.84 99 ALA A O 1
ATOM 726 N N . CYS A 1 100 ? 1.042 -9.491 -7.183 1.00 53.88 100 CYS A N 1
ATOM 727 C CA . CYS A 1 100 ? 1.620 -8.398 -6.475 1.00 53.88 100 CYS A CA 1
ATOM 728 C C . CYS A 1 100 ? 1.714 -8.870 -5.025 1.00 53.88 100 CYS A C 1
ATOM 730 O O . CYS A 1 100 ? 0.732 -9.341 -4.448 1.00 53.88 100 CYS A O 1
ATOM 732 N N . ALA A 1 101 ? 2.900 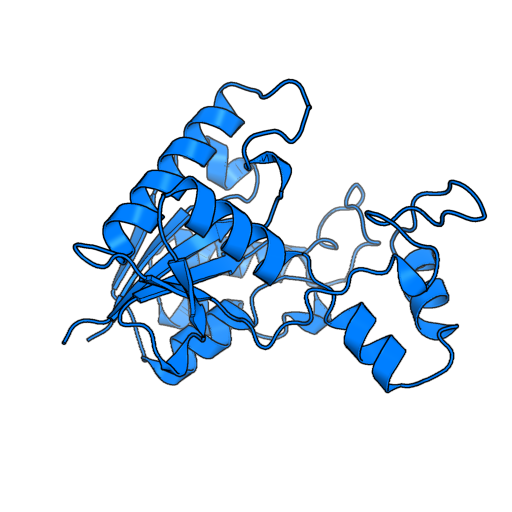-8.755 -4.425 1.00 56.50 101 ALA A N 1
ATOM 733 C CA . ALA A 1 101 ? 3.193 -9.223 -3.066 1.00 56.50 101 ALA A CA 1
ATOM 734 C C . ALA A 1 101 ? 2.266 -8.628 -1.976 1.00 56.50 101 ALA A C 1
ATOM 736 O O . ALA A 1 101 ? 2.343 -9.043 -0.829 1.00 56.50 101 ALA A O 1
ATOM 737 N N . ARG A 1 102 ? 1.363 -7.712 -2.350 1.00 65.81 102 ARG A N 1
ATOM 738 C CA . ARG A 1 102 ? 0.317 -6.998 -1.595 1.00 65.81 102 ARG A CA 1
ATOM 739 C C . ARG A 1 102 ? -0.387 -7.831 -0.550 1.00 65.81 102 ARG A C 1
ATOM 741 O O . ARG A 1 102 ? -0.237 -7.563 0.633 1.00 65.81 102 ARG A O 1
ATOM 748 N N . ALA A 1 103 ? -1.144 -8.840 -0.979 1.00 64.62 103 ALA A N 1
ATOM 749 C CA . ALA A 1 103 ? -1.959 -9.635 -0.072 1.00 64.62 103 ALA A CA 1
ATOM 750 C C . ALA A 1 103 ? -1.070 -10.427 0.893 1.00 64.62 103 ALA A C 1
ATOM 752 O O . ALA A 1 103 ? -1.421 -10.595 2.057 1.00 64.62 103 ALA A O 1
ATOM 753 N N . GLY A 1 104 ? 0.113 -10.847 0.432 1.00 66.81 104 GLY A N 1
ATOM 754 C CA . GLY A 1 104 ? 1.105 -11.535 1.254 1.00 66.81 104 GLY A CA 1
ATOM 755 C C . GLY A 1 104 ? 1.708 -10.611 2.307 1.00 66.81 104 GLY A C 1
ATOM 756 O O . GLY A 1 104 ? 1.694 -10.943 3.487 1.00 66.81 104 GLY A O 1
ATOM 757 N N . SER A 1 105 ? 2.179 -9.430 1.903 1.00 72.94 105 SER A N 1
ATOM 758 C CA . SER A 1 105 ? 2.704 -8.395 2.795 1.00 72.94 105 SER A CA 1
ATOM 759 C C . SER A 1 105 ? 1.642 -7.932 3.793 1.00 72.94 105 SER A C 1
ATOM 761 O O . SER A 1 105 ? 1.924 -7.866 4.985 1.00 72.94 105 SER A O 1
ATOM 763 N N . ALA A 1 106 ? 0.409 -7.683 3.343 1.00 78.81 106 ALA A N 1
ATOM 764 C CA . ALA A 1 106 ? -0.714 -7.310 4.199 1.00 78.81 106 ALA A CA 1
ATOM 765 C C . ALA A 1 106 ? -1.033 -8.411 5.220 1.00 78.81 106 ALA A C 1
ATOM 767 O O . ALA A 1 106 ? -1.155 -8.125 6.407 1.00 78.81 106 ALA A O 1
ATOM 768 N N . ALA A 1 107 ? -1.110 -9.674 4.791 1.00 77.69 107 ALA A N 1
ATOM 769 C CA . ALA A 1 107 ? -1.348 -10.801 5.690 1.00 77.69 107 ALA A CA 1
ATOM 770 C C . ALA A 1 107 ? -0.218 -10.967 6.719 1.00 77.69 107 ALA A C 1
ATOM 772 O O . ALA A 1 107 ? -0.494 -11.175 7.898 1.00 77.69 107 ALA A O 1
ATOM 773 N N . LEU A 1 108 ? 1.045 -10.838 6.298 1.00 75.75 108 LEU A N 1
ATOM 774 C CA . LEU A 1 108 ? 2.201 -10.906 7.196 1.00 75.75 108 LEU A CA 1
ATOM 775 C C . LEU A 1 108 ? 2.184 -9.771 8.224 1.00 75.75 108 LEU A C 1
ATOM 777 O O . LEU A 1 108 ? 2.384 -10.029 9.407 1.00 75.75 108 LEU A O 1
ATOM 781 N N . LEU A 1 109 ? 1.898 -8.541 7.793 1.00 82.06 109 LEU A N 1
ATOM 782 C CA . LEU A 1 109 ? 1.783 -7.379 8.677 1.00 82.06 109 LEU A CA 1
ATOM 783 C C . LEU A 1 109 ? 0.601 -7.504 9.645 1.00 82.06 109 LEU A C 1
ATOM 785 O O . LEU A 1 109 ? 0.739 -7.151 10.813 1.00 82.06 109 LEU A O 1
ATOM 789 N N . ALA A 1 110 ? -0.537 -8.039 9.192 1.00 85.69 110 ALA A N 1
ATOM 790 C CA . ALA A 1 110 ? -1.683 -8.321 10.053 1.00 85.69 110 ALA A CA 1
ATOM 791 C C . ALA A 1 110 ? -1.314 -9.330 11.149 1.00 85.69 110 ALA A C 1
ATOM 793 O O . ALA A 1 110 ? -1.545 -9.067 12.328 1.00 85.69 110 ALA A O 1
ATOM 794 N N . VAL A 1 111 ? -0.671 -10.442 10.777 1.00 84.62 111 VAL A N 1
ATOM 795 C CA . VAL A 1 111 ? -0.210 -11.461 11.733 1.00 84.62 111 VAL A CA 1
ATOM 796 C C . VAL A 1 111 ? 0.843 -10.892 12.688 1.00 84.62 111 VAL A C 1
ATOM 798 O O . VAL A 1 111 ? 0.789 -11.167 13.885 1.00 84.62 111 VAL A O 1
ATOM 801 N N . GLU A 1 112 ? 1.770 -10.067 12.197 1.00 84.56 112 GLU A N 1
ATOM 802 C CA . GLU A 1 112 ? 2.769 -9.380 13.028 1.00 84.56 112 GLU A CA 1
ATOM 803 C C . GLU A 1 112 ? 2.119 -8.420 14.037 1.00 84.56 112 GLU A C 1
ATOM 805 O O . GLU A 1 112 ? 2.571 -8.330 15.179 1.00 84.56 112 GLU A O 1
ATOM 810 N N . ALA A 1 113 ? 1.025 -7.760 13.650 1.00 87.06 113 ALA A N 1
ATOM 811 C CA . ALA A 1 113 ? 0.208 -6.93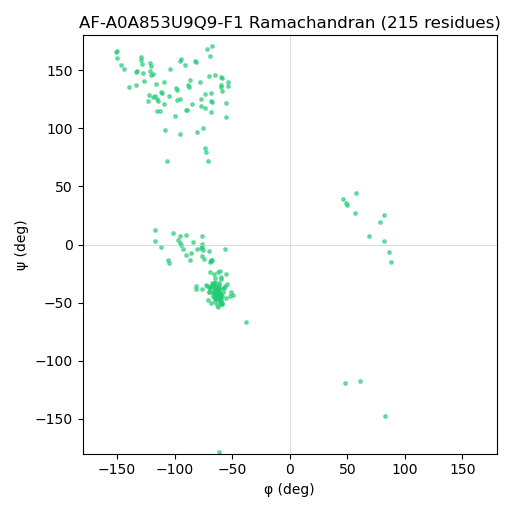0 14.532 1.00 87.06 113 ALA A CA 1
ATOM 812 C C . ALA A 1 113 ? -0.709 -7.740 15.476 1.00 87.06 113 ALA A C 1
ATOM 814 O O . ALA A 1 113 ? -1.441 -7.149 16.267 1.00 87.06 113 ALA A O 1
ATOM 815 N N . GLY A 1 114 ? -0.677 -9.077 15.418 1.00 88.62 114 GLY A N 1
ATOM 816 C CA . GLY A 1 114 ? -1.501 -9.956 16.253 1.00 88.62 114 GLY A CA 1
ATOM 817 C C . GLY A 1 114 ? -2.952 -10.100 15.783 1.00 88.62 114 GLY A C 1
ATOM 818 O O . GLY A 1 114 ? -3.806 -10.503 16.571 1.00 88.62 114 GLY A O 1
ATOM 819 N N . LEU A 1 115 ? -3.238 -9.774 14.521 1.00 92.81 115 LEU A N 1
ATOM 820 C CA . LEU A 1 115 ? -4.571 -9.821 13.925 1.00 92.81 115 LEU A CA 1
ATOM 821 C C . LEU A 1 115 ? -4.729 -11.033 13.006 1.00 92.81 115 LEU A C 1
ATOM 823 O O . LEU A 1 115 ? -3.785 -11.501 12.368 1.00 92.81 115 LEU A O 1
ATOM 827 N N . THR A 1 116 ? -5.964 -11.512 12.902 1.00 90.88 116 THR A N 1
ATOM 828 C CA . THR A 1 116 ? -6.349 -12.554 11.949 1.00 90.88 116 THR A CA 1
ATOM 829 C C . THR A 1 116 ? -6.772 -11.898 10.633 1.00 90.88 116 THR A C 1
ATOM 831 O O . THR A 1 116 ? -7.768 -11.169 10.620 1.00 90.88 116 THR A O 1
ATOM 834 N N . PRO A 1 117 ? -6.050 -12.119 9.519 1.00 86.75 117 PRO A N 1
ATOM 835 C CA . PRO A 1 117 ? -6.476 -11.615 8.224 1.00 86.75 117 PRO A CA 1
ATOM 836 C C . PRO A 1 117 ? -7.740 -12.347 7.763 1.00 86.75 117 PRO A C 1
ATOM 838 O O . PRO A 1 117 ? -7.792 -13.580 7.756 1.00 86.75 117 PRO A O 1
ATOM 841 N N . VAL A 1 118 ? -8.746 -11.587 7.345 1.00 88.44 118 VAL A N 1
ATOM 842 C CA . VAL A 1 118 ? -10.006 -12.103 6.796 1.00 88.44 118 VAL A CA 1
ATOM 843 C C . VAL A 1 118 ? -10.325 -11.414 5.463 1.00 88.44 118 VAL A C 1
ATOM 845 O O . VAL A 1 118 ? -9.761 -10.356 5.171 1.00 88.44 118 VAL A O 1
ATOM 848 N N . PRO A 1 119 ? -11.211 -11.985 4.626 1.00 85.06 119 PRO A N 1
ATOM 849 C CA . PRO A 1 119 ? -11.709 -11.299 3.438 1.00 85.06 119 PRO A CA 1
ATOM 850 C C . PRO A 1 119 ? -12.305 -9.922 3.765 1.00 85.06 119 PRO A C 1
ATOM 852 O O . PRO A 1 119 ? -12.989 -9.756 4.779 1.00 85.06 119 PRO A O 1
ATOM 855 N N . LEU A 1 120 ? -12.036 -8.937 2.902 1.00 83.38 120 LEU A N 1
ATOM 856 C CA . LEU A 1 120 ? -12.416 -7.534 3.107 1.00 83.38 120 LEU A CA 1
ATOM 857 C C . LEU A 1 120 ? -13.925 -7.343 3.337 1.00 83.38 120 LEU A C 1
ATOM 859 O O . LEU A 1 120 ? -14.321 -6.520 4.154 1.00 83.38 120 LEU A O 1
ATOM 863 N N . ASP A 1 121 ? -14.758 -8.139 2.666 1.00 81.12 121 ASP A N 1
ATOM 864 C CA . ASP A 1 121 ? -16.225 -8.106 2.752 1.00 81.12 121 ASP A CA 1
ATOM 865 C C . ASP A 1 121 ? -16.790 -8.573 4.106 1.00 81.12 121 ASP A C 1
ATOM 867 O O . ASP A 1 121 ? -17.971 -8.364 4.390 1.00 81.12 121 ASP A O 1
ATOM 871 N N . ARG A 1 122 ? -15.964 -9.198 4.952 1.00 82.25 122 ARG A N 1
ATOM 872 C CA . ARG A 1 122 ? -16.350 -9.710 6.278 1.00 82.25 122 ARG A CA 1
ATOM 873 C C . ARG A 1 122 ? -15.819 -8.872 7.432 1.00 82.25 122 ARG A C 1
ATOM 875 O O . ARG A 1 122 ? -16.247 -9.076 8.566 1.00 82.25 122 ARG A O 1
ATOM 882 N N . ALA A 1 123 ? -14.884 -7.967 7.167 1.00 85.06 123 ALA A N 1
ATOM 883 C CA . ALA A 1 123 ? -14.184 -7.234 8.206 1.00 85.06 123 ALA A CA 1
ATOM 884 C C . ALA A 1 123 ? -14.871 -5.913 8.569 1.00 85.06 123 ALA A C 1
ATOM 886 O O . ALA A 1 123 ? -15.529 -5.278 7.749 1.00 85.06 123 ALA A O 1
ATOM 887 N N . GLN A 1 124 ? -14.648 -5.459 9.802 1.00 89.00 124 GLN A N 1
ATOM 888 C CA . GLN A 1 124 ? -15.075 -4.132 10.271 1.00 89.00 124 GLN A CA 1
ATOM 889 C C . GLN A 1 124 ? -14.013 -3.045 10.031 1.00 89.00 124 GLN A C 1
ATOM 891 O O . GLN A 1 124 ? -14.279 -1.859 10.220 1.00 89.00 124 GLN A O 1
ATOM 896 N N . ALA A 1 125 ? -12.814 -3.455 9.616 1.00 93.94 125 ALA A N 1
ATOM 897 C CA . ALA A 1 125 ? -11.693 -2.591 9.289 1.00 93.94 125 ALA A CA 1
ATOM 898 C C . ALA A 1 125 ? -10.822 -3.236 8.206 1.00 93.94 125 ALA A C 1
ATOM 900 O O . ALA A 1 125 ? -10.864 -4.454 8.025 1.00 93.94 125 ALA A O 1
ATOM 901 N N . ALA A 1 126 ? -10.003 -2.440 7.523 1.00 93.00 126 ALA A N 1
ATOM 902 C CA . ALA A 1 126 ? -9.120 -2.898 6.456 1.00 93.00 126 ALA A CA 1
ATOM 903 C C . ALA A 1 126 ? -7.640 -2.612 6.720 1.00 93.00 126 ALA A C 1
ATOM 905 O O . ALA A 1 126 ? -7.270 -1.583 7.284 1.00 93.00 126 ALA A O 1
ATOM 906 N N . LEU A 1 127 ? -6.790 -3.490 6.200 1.00 91.62 127 LEU A N 1
ATOM 907 C CA . LEU A 1 127 ? -5.383 -3.243 5.936 1.00 91.62 127 LEU A CA 1
ATOM 908 C C . LEU A 1 127 ? -5.158 -3.314 4.426 1.00 91.62 127 LEU A C 1
ATOM 910 O O . LEU A 1 127 ? -5.302 -4.368 3.805 1.00 91.62 127 LEU A O 1
ATOM 914 N N . ILE A 1 128 ? -4.783 -2.180 3.847 1.00 87.56 128 ILE A N 1
ATOM 915 C CA . ILE A 1 128 ? -4.459 -2.036 2.433 1.00 87.56 128 ILE A CA 1
ATOM 916 C C . ILE A 1 128 ? -2.967 -1.765 2.299 1.00 87.56 128 ILE A C 1
ATOM 918 O O . ILE A 1 128 ? -2.421 -0.885 2.956 1.00 87.56 128 ILE A O 1
ATOM 922 N N . THR A 1 129 ? -2.298 -2.491 1.414 1.00 82.25 129 THR A N 1
ATOM 923 C CA . THR A 1 129 ? -0.923 -2.168 1.030 1.00 82.25 129 THR A CA 1
ATOM 924 C C . THR A 1 129 ? -0.910 -1.386 -0.277 1.00 82.25 129 THR A C 1
ATOM 926 O O . THR A 1 129 ? -1.541 -1.832 -1.239 1.00 82.25 129 THR A O 1
ATOM 929 N N . PHE A 1 130 ? -0.163 -0.291 -0.349 1.00 80.06 130 PHE A N 1
ATOM 930 C CA . PHE A 1 130 ? 0.025 0.511 -1.560 1.00 80.06 130 PHE A CA 1
ATOM 931 C C . PHE A 1 130 ? 1.513 0.726 -1.835 1.00 80.06 130 PHE A C 1
ATOM 933 O O . PHE A 1 130 ? 2.306 0.683 -0.910 1.00 80.06 130 PHE A O 1
ATOM 940 N N . ASP A 1 131 ? 1.880 0.973 -3.087 1.00 75.06 131 ASP A N 1
ATOM 941 C CA . ASP A 1 131 ? 3.208 1.466 -3.472 1.00 75.06 131 ASP A CA 1
ATOM 942 C C . ASP A 1 131 ? 3.042 2.432 -4.654 1.00 75.06 131 ASP A C 1
ATOM 944 O O . ASP A 1 131 ? 2.114 2.294 -5.464 1.00 75.06 131 ASP A O 1
ATOM 948 N N . PHE A 1 132 ? 3.951 3.401 -4.754 1.00 75.69 132 PHE A N 1
ATOM 949 C CA . PHE A 1 132 ? 4.075 4.283 -5.917 1.00 75.69 132 PHE A CA 1
ATOM 950 C C . PHE A 1 132 ? 4.558 3.505 -7.151 1.00 75.69 132 PHE A C 1
ATOM 952 O O . PHE A 1 132 ? 4.920 2.329 -7.059 1.00 75.69 132 PHE A O 1
ATOM 959 N N . SER A 1 133 ? 4.536 4.134 -8.327 1.00 69.88 133 SER A N 1
ATOM 960 C CA . SER A 1 133 ? 4.945 3.469 -9.564 1.00 69.88 133 SER A CA 1
ATOM 961 C C . SER A 1 133 ? 6.393 2.984 -9.508 1.00 69.88 133 SER A C 1
ATOM 963 O O . SER A 1 133 ? 7.323 3.698 -9.128 1.00 69.88 133 SER A O 1
ATOM 965 N N . ALA A 1 134 ? 6.594 1.752 -9.966 1.00 64.75 134 ALA A N 1
ATOM 966 C CA . ALA A 1 134 ? 7.921 1.167 -10.137 1.00 64.75 134 ALA A CA 1
ATOM 967 C C . ALA A 1 134 ? 8.655 1.684 -11.398 1.00 64.75 134 ALA A C 1
ATOM 969 O O . ALA A 1 134 ? 9.800 1.301 -11.638 1.00 64.75 134 ALA A O 1
ATOM 970 N N . THR A 1 135 ? 8.001 2.537 -12.197 1.00 60.97 135 THR A N 1
ATOM 971 C CA . THR A 1 135 ? 8.436 3.020 -13.524 1.00 60.97 135 THR A CA 1
ATOM 972 C C . THR A 1 135 ? 8.674 4.534 -13.577 1.00 60.97 135 THR A C 1
ATOM 974 O O . THR A 1 135 ? 8.747 5.114 -14.657 1.00 60.97 135 THR A O 1
ATOM 977 N N . SER A 1 136 ? 8.732 5.227 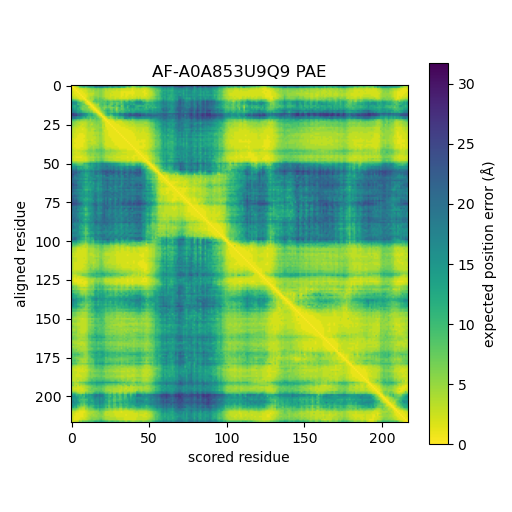-12.443 1.00 67.12 136 SER A N 1
ATOM 978 C CA . SER A 1 136 ? 8.864 6.695 -12.399 1.00 67.12 136 SER A CA 1
ATOM 979 C C . SER A 1 136 ? 10.300 7.193 -12.242 1.00 67.12 136 SER A C 1
ATOM 981 O O . SER A 1 136 ? 10.521 8.403 -12.159 1.00 67.12 136 SER A O 1
ATOM 983 N N . THR A 1 137 ? 11.291 6.302 -12.186 1.00 61.81 137 THR A N 1
ATOM 984 C CA . THR A 1 137 ? 12.709 6.677 -12.142 1.00 61.81 137 THR A CA 1
ATOM 985 C C . THR A 1 137 ? 13.533 5.844 -13.127 1.00 61.81 137 THR A C 1
ATOM 987 O O . THR A 1 137 ? 13.212 4.678 -13.354 1.00 61.81 137 THR A O 1
ATOM 990 N N . PRO A 1 138 ? 14.616 6.406 -13.701 1.00 52.25 138 PRO A N 1
ATOM 991 C CA . PRO A 1 138 ? 15.558 5.653 -14.536 1.00 52.25 138 PRO A CA 1
ATOM 992 C C . PRO A 1 138 ? 16.228 4.484 -13.805 1.00 52.25 138 PRO A C 1
ATOM 994 O O . PRO A 1 138 ? 16.558 3.482 -14.429 1.00 52.25 138 PRO A O 1
ATOM 997 N N . ASP A 1 139 ? 16.398 4.623 -12.489 1.00 52.84 139 ASP A N 1
ATOM 998 C CA . ASP A 1 139 ? 17.039 3.640 -11.610 1.00 52.84 139 ASP A CA 1
ATOM 999 C C . ASP A 1 139 ? 16.026 2.699 -10.927 1.00 52.84 139 ASP A C 1
ATOM 1001 O O . ASP A 1 139 ? 16.376 1.944 -10.017 1.00 52.84 139 ASP A O 1
ATOM 1005 N N . GLY A 1 140 ? 14.750 2.776 -11.319 1.00 52.44 140 GLY A N 1
ATOM 1006 C CA . GLY A 1 140 ? 13.681 1.938 -10.792 1.00 52.44 140 GLY A CA 1
ATOM 1007 C C . GLY A 1 140 ? 13.818 0.475 -11.228 1.00 52.44 140 GLY A C 1
ATOM 1008 O O . GLY A 1 140 ? 14.514 0.158 -12.196 1.00 52.44 140 GLY A O 1
ATOM 1009 N N . PRO A 1 141 ? 13.136 -0.459 -10.542 1.00 47.41 141 PRO A N 1
ATOM 1010 C CA . PRO A 1 141 ? 13.164 -1.871 -10.917 1.00 47.41 141 PRO A CA 1
ATOM 1011 C C . PRO A 1 141 ? 12.473 -2.143 -12.265 1.00 47.41 141 PRO A C 1
ATOM 1013 O O . PRO A 1 141 ? 12.641 -3.226 -12.826 1.00 47.41 141 PRO A O 1
ATOM 1016 N N . LEU A 1 142 ? 11.706 -1.187 -12.804 1.00 51.53 142 LEU A N 1
ATOM 1017 C CA . LEU A 1 142 ? 11.091 -1.257 -14.128 1.00 51.53 142 LEU A CA 1
ATOM 1018 C C . LEU A 1 142 ? 11.558 -0.095 -15.016 1.00 51.53 142 LEU A C 1
ATOM 1020 O O . LEU A 1 142 ? 11.915 0.974 -14.532 1.00 51.53 142 LEU A O 1
ATOM 1024 N N . ALA A 1 143 ? 11.532 -0.317 -16.335 1.00 51.62 143 ALA A N 1
ATOM 1025 C CA . ALA A 1 143 ? 11.863 0.719 -17.309 1.00 51.62 143 ALA A CA 1
ATOM 1026 C C . ALA A 1 143 ? 10.912 1.925 -17.163 1.00 51.62 143 ALA A C 1
ATOM 1028 O O . ALA A 1 143 ? 9.723 1.715 -16.902 1.00 51.62 143 ALA A O 1
ATOM 1029 N N . PRO A 1 144 ? 11.396 3.165 -17.359 1.00 67.06 144 PRO A N 1
ATOM 1030 C CA . PRO A 1 144 ? 10.554 4.338 -17.201 1.00 67.06 144 PRO A CA 1
ATOM 1031 C C . PRO A 1 144 ? 9.348 4.348 -18.141 1.00 67.06 144 PRO A C 1
ATOM 1033 O O . PRO A 1 144 ? 9.481 4.065 -19.333 1.00 67.06 144 PRO A O 1
ATOM 1036 N N . VAL A 1 145 ? 8.189 4.732 -17.608 1.00 67.81 145 VAL A N 1
ATOM 1037 C CA . VAL A 1 145 ? 6.959 4.979 -18.373 1.00 67.81 145 VAL A CA 1
ATOM 1038 C C . VAL A 1 145 ? 6.674 6.478 -18.347 1.00 67.81 145 VAL A C 1
ATOM 1040 O O . VAL A 1 145 ? 6.701 7.104 -17.288 1.00 67.81 145 VAL A O 1
ATOM 1043 N N . GLU A 1 146 ? 6.414 7.064 -19.516 1.00 77.25 146 GLU A N 1
ATOM 1044 C CA . GLU A 1 146 ? 6.029 8.474 -19.631 1.00 77.25 146 GLU A CA 1
ATOM 1045 C C . GLU A 1 146 ? 4.748 8.746 -18.821 1.00 77.25 146 GLU A C 1
ATOM 1047 O O . GLU A 1 146 ? 3.790 7.978 -18.895 1.00 77.25 146 GLU A O 1
ATOM 1052 N N . GLY A 1 147 ? 4.737 9.809 -18.011 1.00 78.25 147 GLY A N 1
ATOM 1053 C CA . GLY A 1 147 ? 3.617 10.135 -17.120 1.00 78.25 147 GLY A CA 1
ATOM 1054 C C . GLY A 1 147 ? 3.671 9.482 -15.731 1.00 78.25 147 GLY A C 1
ATOM 1055 O O . GLY A 1 147 ? 2.965 9.929 -14.827 1.00 78.25 147 GLY A O 1
ATOM 1056 N N . ALA A 1 148 ? 4.510 8.460 -15.512 1.00 75.12 148 ALA A N 1
ATOM 1057 C CA . ALA A 1 148 ? 4.639 7.813 -14.200 1.00 75.12 148 ALA A CA 1
ATOM 1058 C C . ALA A 1 148 ? 5.178 8.750 -13.091 1.00 75.12 148 ALA A C 1
ATOM 1060 O O . ALA A 1 148 ? 4.666 8.696 -11.971 1.00 75.12 148 ALA A O 1
ATOM 1061 N N . PRO A 1 149 ? 6.156 9.648 -13.348 1.00 79.75 149 PRO A N 1
ATOM 1062 C CA . PRO A 1 149 ? 6.571 10.643 -12.356 1.00 79.75 149 PRO A CA 1
ATOM 1063 C C . PRO A 1 149 ? 5.446 11.610 -11.963 1.00 79.75 149 PRO A C 1
ATOM 1065 O O . PRO A 1 149 ? 5.316 11.969 -10.792 1.00 79.75 149 PRO A O 1
ATOM 1068 N N . GLU A 1 150 ? 4.626 12.034 -12.923 1.00 85.06 150 GLU A N 1
ATOM 1069 C CA . GLU A 1 150 ? 3.488 12.923 -12.695 1.00 85.06 150 GLU A CA 1
ATOM 1070 C C . GLU A 1 150 ? 2.377 12.223 -11.914 1.00 85.06 150 GLU A C 1
ATOM 1072 O O . GLU A 1 150 ? 1.784 12.840 -11.029 1.00 85.06 150 GLU A O 1
ATOM 1077 N N . HIS A 1 151 ? 2.137 10.942 -12.205 1.00 84.00 151 HIS A N 1
ATOM 1078 C CA . HIS A 1 151 ? 1.223 10.078 -11.459 1.00 84.00 151 HIS A CA 1
ATOM 1079 C C . HIS A 1 151 ? 1.640 9.945 -9.991 1.00 84.00 151 HIS A C 1
ATOM 1081 O O . HIS A 1 151 ? 0.852 10.238 -9.090 1.00 84.00 151 HIS A O 1
ATOM 1087 N N . ASP A 1 152 ? 2.907 9.604 -9.736 1.00 83.25 152 ASP A N 1
ATOM 1088 C CA . ASP A 1 152 ? 3.447 9.512 -8.374 1.00 83.25 152 ASP A CA 1
ATOM 1089 C C . ASP A 1 152 ? 3.373 10.843 -7.635 1.00 83.25 152 ASP A C 1
ATOM 1091 O O . ASP A 1 152 ? 3.026 10.890 -6.452 1.00 83.25 152 ASP A O 1
ATOM 1095 N N . ARG A 1 153 ? 3.685 11.940 -8.332 1.00 84.81 153 ARG A N 1
ATOM 1096 C CA . ARG A 1 153 ? 3.590 13.285 -7.767 1.00 84.81 153 ARG A CA 1
ATOM 1097 C C . ARG A 1 153 ? 2.148 13.624 -7.402 1.00 84.81 153 ARG A C 1
ATOM 1099 O O . ARG A 1 153 ? 1.924 14.125 -6.308 1.00 84.81 153 ARG A O 1
ATOM 1106 N N . ALA A 1 154 ? 1.178 13.323 -8.264 1.00 87.50 154 ALA A N 1
ATOM 1107 C CA . ALA A 1 154 ? -0.234 13.564 -7.977 1.00 87.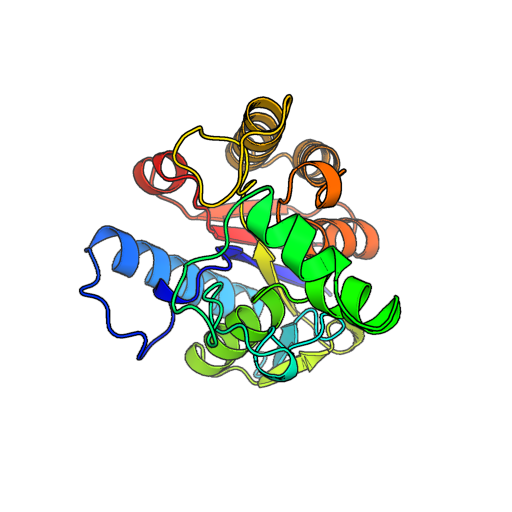50 154 ALA A CA 1
ATOM 1108 C C . ALA A 1 154 ? -0.722 12.747 -6.769 1.00 87.50 154 ALA A C 1
ATOM 1110 O O . ALA A 1 154 ? -1.437 13.280 -5.919 1.00 87.50 154 ALA A O 1
ATOM 1111 N N . LEU A 1 155 ? -0.297 11.482 -6.649 1.00 86.12 155 LEU A N 1
ATOM 1112 C CA . LEU A 1 155 ? -0.556 10.655 -5.465 1.00 86.12 155 LEU A CA 1
ATOM 1113 C C . LEU A 1 155 ? 0.043 11.286 -4.206 1.00 86.12 155 LEU A C 1
ATOM 1115 O O . LEU A 1 155 ? -0.635 11.404 -3.187 1.00 86.12 155 LEU A O 1
ATOM 1119 N N . MET A 1 156 ? 1.298 11.726 -4.285 1.00 83.44 156 MET A N 1
ATOM 1120 C CA . MET A 1 156 ? 2.003 12.340 -3.165 1.00 83.44 156 MET A CA 1
ATOM 1121 C C . MET A 1 156 ? 1.349 13.653 -2.723 1.00 83.44 156 MET A C 1
ATOM 1123 O O . MET A 1 156 ? 1.123 13.848 -1.532 1.00 83.44 156 MET A O 1
ATOM 1127 N N . GLU A 1 157 ? 1.007 14.527 -3.669 1.00 85.88 157 GLU A N 1
ATOM 1128 C CA . GLU A 1 157 ? 0.318 15.796 -3.415 1.00 85.88 157 GLU A CA 1
ATOM 1129 C C . GLU A 1 157 ? -1.063 15.559 -2.791 1.00 85.88 157 GLU A C 1
ATOM 1131 O O . GLU A 1 157 ? -1.427 16.224 -1.821 1.00 85.88 157 GLU A O 1
ATOM 1136 N N . ALA A 1 158 ? -1.814 14.568 -3.284 1.00 86.12 158 ALA A N 1
ATOM 1137 C CA . ALA A 1 158 ? -3.112 14.205 -2.725 1.00 86.12 158 ALA A CA 1
ATOM 1138 C C . ALA A 1 158 ? -3.014 13.667 -1.289 1.00 86.12 158 ALA A C 1
ATOM 1140 O O . ALA A 1 158 ? -3.843 14.021 -0.446 1.00 86.12 158 ALA A O 1
ATOM 1141 N N . ILE A 1 159 ? -1.998 12.840 -1.010 1.00 83.25 159 ILE A N 1
ATOM 1142 C CA . ILE A 1 159 ? -1.690 12.339 0.335 1.00 83.25 159 ILE A CA 1
ATOM 1143 C C . ILE A 1 159 ? -1.317 13.507 1.251 1.00 83.25 159 ILE A C 1
ATOM 1145 O O . ILE A 1 159 ? -1.929 13.670 2.299 1.00 83.25 159 ILE A O 1
ATOM 1149 N N . GLN A 1 160 ? -0.366 14.355 0.848 1.00 81.06 160 GLN A N 1
ATOM 1150 C CA . GLN A 1 160 ? 0.085 15.509 1.636 1.00 81.06 160 GLN A CA 1
ATOM 1151 C C . GLN A 1 160 ? -1.048 16.483 1.962 1.00 81.06 160 GLN A C 1
ATOM 1153 O O . GLN A 1 160 ? -1.088 17.047 3.053 1.00 81.06 160 GLN A O 1
ATOM 1158 N N . ALA A 1 161 ? -1.966 16.685 1.018 1.00 83.38 161 ALA A N 1
ATOM 1159 C CA . ALA A 1 161 ? -3.112 17.561 1.202 1.00 83.38 161 ALA A CA 1
ATOM 1160 C C . ALA A 1 161 ? -4.262 16.905 1.990 1.00 83.38 161 ALA A C 1
ATOM 1162 O O . ALA A 1 161 ? -5.270 17.571 2.227 1.00 83.38 161 ALA A O 1
ATOM 1163 N N . SER A 1 162 ? -4.156 15.618 2.356 1.00 79.88 162 SER A N 1
ATOM 1164 C CA . SER A 1 162 ? -5.250 14.818 2.929 1.00 79.88 162 SER A CA 1
ATOM 1165 C C . SER A 1 162 ? -6.548 14.905 2.108 1.00 79.88 162 SER A C 1
ATOM 1167 O O . SER A 1 162 ? -7.653 14.891 2.648 1.00 79.88 162 SER A O 1
ATOM 1169 N N . GLN A 1 163 ? -6.441 15.019 0.779 1.00 83.12 163 GLN A N 1
ATOM 1170 C CA . GLN A 1 163 ? -7.592 15.230 -0.101 1.00 83.12 163 GLN A CA 1
ATOM 1171 C C . GLN A 1 163 ? -8.094 13.905 -0.674 1.00 83.12 163 GLN A C 1
ATOM 1173 O O . GLN A 1 163 ? -7.642 13.461 -1.728 1.00 83.12 163 GLN A O 1
ATOM 1178 N N . ALA A 1 164 ? -9.096 13.303 -0.028 1.00 81.38 164 ALA A N 1
ATOM 1179 C CA . ALA A 1 164 ? -9.696 12.030 -0.446 1.00 81.38 164 ALA A CA 1
ATOM 1180 C C . ALA A 1 164 ? -10.116 11.991 -1.929 1.00 81.38 164 ALA A C 1
ATOM 1182 O O . ALA A 1 164 ? -9.896 10.996 -2.623 1.00 81.38 164 ALA A O 1
ATOM 1183 N N . GLN A 1 165 ? -10.691 13.081 -2.447 1.00 83.00 165 GLN A N 1
ATOM 1184 C CA . GLN A 1 165 ? -11.113 13.149 -3.848 1.00 83.00 165 GLN A CA 1
ATOM 1185 C C . GLN A 1 165 ? -9.921 13.195 -4.814 1.00 83.00 165 GLN A C 1
ATOM 1187 O O . GLN A 1 165 ? -9.942 12.514 -5.841 1.00 83.00 165 GLN A O 1
ATOM 1192 N N . ALA A 1 166 ? -8.877 13.957 -4.475 1.00 85.25 166 ALA A N 1
ATOM 1193 C CA . ALA A 1 166 ? -7.639 13.989 -5.247 1.00 85.25 166 ALA A CA 1
ATOM 1194 C C . ALA A 1 166 ? -6.943 12.622 -5.204 1.00 85.25 166 ALA A C 1
ATOM 1196 O O . ALA A 1 166 ? -6.502 12.134 -6.240 1.00 85.25 166 ALA A O 1
ATOM 1197 N N . LEU A 1 167 ? -6.948 11.957 -4.045 1.00 83.44 167 LEU A N 1
ATOM 1198 C CA . LEU A 1 167 ? -6.375 10.624 -3.868 1.00 83.44 167 LEU A CA 1
ATOM 1199 C C . LEU A 1 167 ? -7.126 9.581 -4.699 1.00 83.44 167 LEU A C 1
ATOM 1201 O O . LEU A 1 167 ?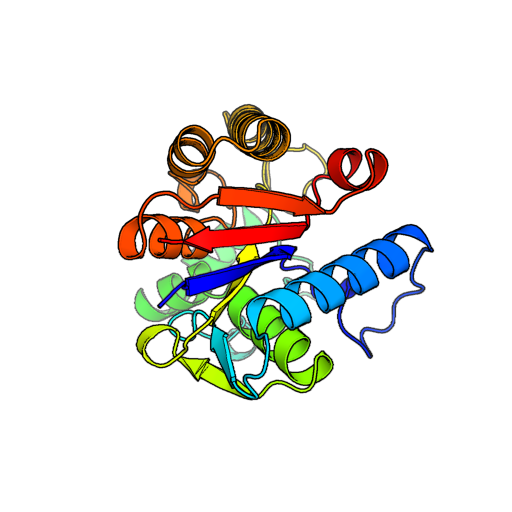 -6.507 8.767 -5.372 1.00 83.44 167 LEU A O 1
ATOM 1205 N N . THR A 1 168 ? -8.458 9.653 -4.729 1.00 83.44 168 THR A N 1
ATOM 1206 C CA . THR A 1 168 ? -9.297 8.787 -5.576 1.00 83.44 168 THR A CA 1
ATOM 1207 C C . THR A 1 168 ? -8.993 8.979 -7.061 1.00 83.44 168 THR A C 1
ATOM 1209 O O . THR A 1 168 ? -9.015 8.018 -7.828 1.00 83.44 168 THR A O 1
ATOM 1212 N N . HIS A 1 169 ? -8.741 10.219 -7.488 1.00 85.44 169 HIS A N 1
ATOM 1213 C CA . HIS A 1 169 ? -8.389 10.513 -8.873 1.00 85.44 169 HIS A CA 1
ATOM 1214 C C . HIS A 1 169 ? -6.982 10.011 -9.213 1.00 85.44 169 HIS A C 1
ATOM 1216 O O . HIS A 1 169 ? -6.818 9.321 -10.215 1.00 85.44 169 HIS A O 1
ATOM 1222 N N . ALA A 1 170 ? -6.006 10.300 -8.353 1.00 84.44 170 ALA A N 1
ATOM 1223 C CA . ALA A 1 170 ? -4.613 9.907 -8.524 1.00 84.44 170 ALA A CA 1
ATOM 1224 C C . ALA A 1 170 ? -4.390 8.392 -8.382 1.00 84.44 170 ALA A C 1
ATOM 1226 O O . ALA A 1 170 ? -3.442 7.865 -8.935 1.00 84.44 170 ALA A O 1
ATOM 1227 N N . ALA A 1 171 ? -5.267 7.662 -7.688 1.00 82.12 171 ALA A N 1
ATOM 1228 C CA . ALA A 1 171 ? -5.197 6.203 -7.570 1.00 82.12 171 ALA A CA 1
ATOM 1229 C C . ALA A 1 171 ? -5.655 5.443 -8.832 1.00 82.12 171 ALA A C 1
ATOM 1231 O O . ALA A 1 171 ? -5.583 4.211 -8.851 1.00 82.12 171 ALA A O 1
ATOM 1232 N N . ARG A 1 172 ? -6.150 6.137 -9.865 1.00 81.31 172 ARG A N 1
ATOM 1233 C CA . ARG A 1 172 ? -6.575 5.522 -11.135 1.00 81.31 172 ARG A CA 1
ATOM 1234 C C . ARG A 1 172 ? -5.378 5.053 -11.957 1.00 81.31 172 ARG A C 1
ATOM 1236 O O . ARG A 1 172 ? -4.240 5.366 -11.648 1.00 81.31 172 ARG A O 1
ATOM 1243 N N . ASP A 1 173 ? -5.648 4.279 -13.004 1.00 71.81 173 ASP A N 1
ATOM 1244 C CA . ASP A 1 173 ? -4.643 3.872 -13.997 1.00 71.81 173 ASP A CA 1
ATOM 1245 C C . ASP A 1 173 ? -3.430 3.136 -13.398 1.00 71.81 173 ASP A C 1
ATOM 1247 O O . ASP A 1 173 ? -2.343 3.114 -13.973 1.00 71.81 173 ASP A O 1
ATOM 1251 N N . ALA A 1 174 ? -3.642 2.467 -12.257 1.00 70.75 174 ALA A N 1
ATOM 1252 C CA . ALA A 1 174 ? -2.620 1.737 -11.513 1.00 70.75 174 ALA A CA 1
ATOM 1253 C C . ALA A 1 174 ? -1.807 0.791 -12.413 1.00 70.75 174 ALA A C 1
ATOM 1255 O O . ALA A 1 174 ? -0.576 0.774 -12.366 1.00 70.75 174 ALA A O 1
ATOM 1256 N N . ARG A 1 175 ? -2.511 0.074 -13.303 1.00 67.31 175 ARG A N 1
ATOM 1257 C CA . ARG A 1 175 ? -1.936 -0.853 -14.289 1.00 67.31 175 ARG A CA 1
ATOM 1258 C C . ARG A 1 175 ? -1.051 -0.158 -15.323 1.00 67.31 175 ARG A C 1
ATOM 1260 O O . ARG A 1 175 ? -0.024 -0.715 -15.693 1.00 67.31 175 ARG A O 1
ATOM 1267 N N . THR A 1 176 ? -1.421 1.043 -15.766 1.00 68.69 176 THR A N 1
ATOM 1268 C CA . THR A 1 176 ? -0.672 1.816 -16.770 1.00 68.69 176 THR A CA 1
ATOM 1269 C C . THR A 1 176 ? 0.709 2.203 -16.253 1.00 68.69 176 THR A C 1
ATOM 1271 O O . THR A 1 176 ? 1.693 2.091 -16.979 1.00 68.69 176 THR A O 1
ATOM 1274 N N . TYR A 1 177 ? 0.791 2.609 -14.985 1.00 68.94 177 TYR A N 1
ATOM 1275 C CA . TYR A 1 177 ? 2.032 3.086 -14.370 1.00 68.94 177 TYR A CA 1
ATOM 1276 C C . TYR A 1 177 ? 2.710 2.046 -13.476 1.00 68.94 177 TYR A C 1
ATOM 1278 O O . TYR A 1 177 ? 3.618 2.389 -12.732 1.00 68.94 177 TYR A O 1
ATOM 1286 N N . ALA A 1 178 ? 2.258 0.787 -13.488 1.00 63.66 178 ALA A N 1
ATOM 1287 C CA . ALA A 1 178 ? 2.744 -0.248 -12.571 1.00 63.66 178 ALA A CA 1
ATOM 1288 C C . ALA A 1 178 ? 2.816 0.236 -11.103 1.00 63.66 178 ALA A C 1
ATOM 1290 O O . ALA A 1 178 ? 3.777 -0.046 -10.384 1.00 63.66 178 ALA A O 1
ATOM 1291 N N . SER A 1 179 ? 1.816 1.017 -10.684 1.00 70.44 179 SER A N 1
ATOM 1292 C CA . SER A 1 179 ? 1.622 1.409 -9.287 1.00 70.44 179 SER A CA 1
ATOM 1293 C C . SER A 1 179 ? 0.631 0.462 -8.629 1.00 70.44 179 SER A C 1
ATOM 1295 O O . SER A 1 179 ? -0.182 -0.190 -9.291 1.00 70.44 179 SER A O 1
ATOM 1297 N N . ASN A 1 180 ? 0.687 0.381 -7.306 1.00 71.88 180 ASN A N 1
ATOM 1298 C CA . ASN A 1 180 ? -0.194 -0.482 -6.548 1.00 71.88 180 ASN A CA 1
ATOM 1299 C C . ASN A 1 180 ? -1.266 0.342 -5.819 1.00 71.88 180 ASN A C 1
ATOM 1301 O O . ASN A 1 180 ? -1.243 0.491 -4.598 1.00 71.88 180 ASN A O 1
ATOM 1305 N N . THR A 1 181 ? -2.224 0.874 -6.573 1.00 75.44 181 THR A N 1
ATOM 1306 C CA . THR A 1 181 ? -3.324 1.676 -6.014 1.00 75.44 181 THR A CA 1
ATOM 1307 C C . THR A 1 181 ? -4.708 1.061 -6.232 1.00 75.44 181 THR A C 1
ATOM 1309 O O . THR A 1 181 ? -5.702 1.641 -5.809 1.00 75.44 181 THR A O 1
ATOM 1312 N N . GLU A 1 182 ? -4.808 -0.136 -6.824 1.00 77.88 182 GLU A N 1
ATOM 1313 C CA . GLU A 1 182 ? -6.100 -0.785 -7.117 1.00 77.88 182 GLU A CA 1
ATOM 1314 C C . GLU A 1 182 ? -6.915 -1.100 -5.855 1.00 77.88 182 GLU A C 1
ATOM 1316 O O . GLU A 1 182 ? -8.110 -0.813 -5.807 1.00 77.88 182 GLU A O 1
ATOM 1321 N N . SER A 1 183 ? -6.290 -1.673 -4.822 1.00 78.00 183 SER A N 1
ATOM 1322 C CA . SER A 1 183 ? -6.976 -1.998 -3.563 1.00 78.00 183 SER A CA 1
ATOM 1323 C C . SER A 1 183 ? -7.442 -0.729 -2.843 1.00 78.00 183 SER A C 1
ATOM 1325 O O . SER A 1 183 ? -8.548 -0.689 -2.305 1.00 78.00 183 SER A O 1
ATOM 1327 N N . LEU A 1 184 ? -6.644 0.345 -2.911 1.00 83.00 184 LEU A N 1
ATOM 1328 C CA . LEU A 1 184 ? -7.030 1.670 -2.426 1.00 83.00 184 LEU A CA 1
ATOM 1329 C C . LEU A 1 184 ? -8.225 2.224 -3.219 1.00 83.00 184 LEU A C 1
ATOM 1331 O O . LEU A 1 184 ? -9.187 2.709 -2.628 1.00 83.00 184 LEU A O 1
ATOM 1335 N N . GLN A 1 185 ? -8.213 2.100 -4.547 1.00 82.19 185 GLN A N 1
ATOM 1336 C CA . GLN A 1 185 ? -9.321 2.528 -5.400 1.00 82.19 185 GLN A CA 1
ATOM 1337 C C . GLN A 1 185 ? -10.612 1.756 -5.095 1.00 82.19 185 GLN A C 1
ATOM 1339 O O . GLN A 1 185 ? -11.680 2.370 -5.013 1.00 82.19 185 GLN A O 1
ATOM 1344 N N . ARG A 1 186 ? -10.537 0.429 -4.915 1.00 80.06 186 ARG A N 1
ATOM 1345 C CA . ARG A 1 186 ? -11.699 -0.399 -4.547 1.00 80.06 186 ARG A CA 1
ATOM 1346 C C . ARG A 1 186 ? -12.266 0.023 -3.197 1.00 80.06 186 ARG A C 1
ATOM 1348 O O . ARG A 1 186 ? -13.476 0.212 -3.097 1.00 80.06 186 ARG A O 1
ATOM 1355 N N . LEU A 1 187 ? -11.402 0.246 -2.206 1.00 83.69 187 LEU A N 1
ATOM 1356 C CA . LEU A 1 187 ? -11.809 0.714 -0.884 1.00 83.69 187 LEU A CA 1
ATOM 1357 C C . LEU A 1 187 ? -12.541 2.067 -0.960 1.00 83.69 187 LEU A C 1
ATOM 1359 O O . LEU A 1 187 ? -13.662 2.186 -0.468 1.00 83.69 187 LEU A O 1
ATOM 1363 N N . LEU A 1 188 ? -11.947 3.058 -1.633 1.00 85.00 188 LEU A N 1
ATOM 1364 C CA . LEU A 1 188 ? -12.540 4.391 -1.819 1.00 85.00 188 LEU A CA 1
ATOM 1365 C C . LEU A 1 188 ? -13.871 4.329 -2.589 1.00 85.00 188 LEU A C 1
ATOM 1367 O O . LEU A 1 188 ? -14.804 5.074 -2.302 1.00 85.00 188 LEU A O 1
ATOM 1371 N N . SER A 1 189 ? -13.988 3.409 -3.549 1.00 82.38 189 SER A N 1
ATOM 1372 C CA . SER A 1 189 ? -15.224 3.219 -4.318 1.00 82.38 189 SER A CA 1
ATOM 1373 C C . SER A 1 189 ? -16.337 2.561 -3.496 1.00 82.38 189 SER A C 1
ATOM 1375 O O . SER A 1 189 ? -17.505 2.884 -3.700 1.00 82.38 189 SER A O 1
ATOM 1377 N N . ALA A 1 190 ? -15.992 1.647 -2.584 1.00 81.75 190 ALA A N 1
ATOM 1378 C CA . ALA A 1 190 ? -16.954 0.902 -1.773 1.00 81.75 190 ALA A CA 1
ATOM 1379 C C . ALA A 1 190 ? -17.466 1.694 -0.558 1.00 81.75 190 ALA A C 1
ATOM 1381 O O . ALA A 1 190 ? -18.639 1.575 -0.208 1.00 81.75 190 ALA A O 1
ATOM 1382 N N . HIS A 1 191 ? -16.607 2.506 0.065 1.00 81.25 191 HIS A N 1
ATOM 1383 C CA . HIS A 1 191 ? -16.911 3.188 1.330 1.00 81.25 191 HIS A CA 1
ATOM 1384 C C . HIS A 1 191 ? -17.043 4.716 1.204 1.00 81.25 191 HIS A C 1
ATOM 1386 O O . HIS A 1 191 ? -17.375 5.389 2.176 1.00 81.25 191 HIS A O 1
ATOM 1392 N N . GLY A 1 192 ? -16.836 5.284 0.012 1.00 81.00 192 GLY A N 1
ATOM 1393 C CA . GLY A 1 192 ? -16.982 6.719 -0.231 1.00 81.00 192 GLY A CA 1
ATOM 1394 C C . GLY A 1 192 ? -15.746 7.528 0.170 1.00 81.00 192 GLY A C 1
ATOM 1395 O O . GLY A 1 192 ? -14.617 7.067 0.022 1.00 81.00 192 GLY A O 1
ATOM 1396 N N . GLN A 1 193 ? -15.950 8.772 0.618 1.00 83.31 193 GLN A N 1
ATOM 1397 C CA . GLN A 1 193 ? -14.848 9.673 0.969 1.00 83.31 193 GLN A CA 1
ATOM 1398 C C . GLN A 1 193 ? -14.462 9.523 2.444 1.00 83.31 193 GLN A C 1
ATOM 1400 O O . GLN A 1 193 ? -15.289 9.844 3.299 1.00 83.31 193 GLN A O 1
ATOM 1405 N N . PRO A 1 194 ? -13.234 9.067 2.747 1.00 86.19 194 PRO A N 1
ATOM 1406 C CA . PRO A 1 194 ? -12.749 9.025 4.113 1.00 86.19 194 PRO A CA 1
ATOM 1407 C C . PRO A 1 194 ? -12.209 10.377 4.578 1.00 86.19 194 PRO A C 1
ATOM 1409 O O . PRO A 1 194 ? -11.698 11.167 3.778 1.00 86.19 194 PRO A O 1
ATOM 1412 N N . ASP A 1 195 ? -12.186 10.558 5.892 1.00 86.88 195 ASP A N 1
ATOM 1413 C CA . ASP A 1 195 ? -11.245 11.459 6.544 1.00 86.88 195 ASP A CA 1
ATOM 1414 C C . ASP A 1 195 ? -9.853 10.806 6.526 1.00 86.88 195 ASP A C 1
ATOM 1416 O O . ASP A 1 195 ? -9.646 9.714 7.067 1.00 86.88 195 ASP A O 1
ATOM 1420 N N . VAL A 1 196 ? -8.898 11.449 5.843 1.00 85.50 196 VAL A N 1
ATOM 1421 C CA . VAL A 1 196 ? -7.536 10.927 5.642 1.00 85.50 196 VAL A CA 1
ATOM 1422 C C . VAL A 1 196 ? -6.573 11.576 6.631 1.00 85.50 196 VAL A C 1
ATOM 1424 O O . VAL A 1 196 ? -6.209 12.748 6.504 1.00 85.50 196 VAL A O 1
ATOM 1427 N N . HIS A 1 197 ? -6.092 10.782 7.579 1.00 86.75 197 HIS A N 1
ATOM 1428 C CA . HIS A 1 197 ? -4.984 11.131 8.456 1.00 86.75 197 HIS A CA 1
ATOM 1429 C C . HIS A 1 197 ? -3.701 10.508 7.930 1.00 86.75 197 HIS A C 1
ATOM 1431 O O . HIS A 1 197 ? -3.676 9.332 7.565 1.00 86.75 197 HIS A O 1
ATOM 1437 N N . VAL A 1 198 ? -2.629 11.290 7.907 1.00 81.44 198 VAL A N 1
ATOM 1438 C CA . VAL A 1 198 ? -1.350 10.817 7.396 1.00 81.44 198 VAL A CA 1
ATOM 1439 C C . VAL A 1 198 ? -0.314 10.779 8.505 1.00 81.44 198 VAL A C 1
ATOM 1441 O O . VAL A 1 198 ? -0.070 11.788 9.164 1.00 81.44 198 VAL A O 1
ATOM 1444 N N . ASP A 1 199 ? 0.297 9.611 8.681 1.00 74.06 199 ASP A N 1
ATOM 1445 C CA . ASP A 1 199 ? 1.372 9.365 9.632 1.00 74.06 199 ASP A CA 1
ATOM 1446 C C . ASP A 1 199 ? 2.687 9.176 8.854 1.00 74.06 199 ASP A C 1
ATOM 1448 O O . ASP A 1 199 ? 2.969 8.103 8.322 1.00 74.06 199 ASP A O 1
ATOM 1452 N N . PHE A 1 200 ? 3.504 10.225 8.757 1.00 68.06 200 PHE A N 1
ATOM 1453 C CA . PHE A 1 200 ? 4.893 10.131 8.285 1.00 68.06 200 PHE A CA 1
ATOM 1454 C C . PHE A 1 200 ? 5.763 11.228 8.918 1.00 68.06 200 PHE A C 1
ATOM 1456 O O . PHE A 1 200 ? 5.243 12.225 9.429 1.00 68.06 200 PHE A O 1
ATOM 1463 N N . ASP A 1 201 ? 7.088 11.094 8.808 1.00 59.03 201 ASP A N 1
ATOM 1464 C CA . ASP A 1 201 ? 8.007 12.239 8.832 1.00 59.03 201 ASP A CA 1
ATOM 1465 C C . ASP A 1 201 ? 8.317 12.706 7.390 1.00 59.03 201 ASP A C 1
ATOM 1467 O O . ASP A 1 201 ? 8.095 11.987 6.413 1.00 59.03 201 ASP A O 1
ATOM 1471 N N . ALA A 1 202 ? 8.774 13.948 7.210 1.00 57.00 202 ALA A N 1
ATOM 1472 C CA . ALA A 1 202 ? 9.024 14.493 5.869 1.00 57.00 202 ALA A CA 1
ATOM 1473 C C . ALA A 1 202 ? 10.077 13.689 5.070 1.00 57.00 202 ALA A C 1
ATOM 1475 O O . ALA A 1 202 ? 10.087 13.731 3.838 1.00 57.00 202 ALA A O 1
ATOM 1476 N N . GLU A 1 203 ? 10.941 12.944 5.762 1.00 60.34 203 GLU A N 1
ATOM 1477 C CA . GLU A 1 203 ? 11.964 12.078 5.176 1.00 60.34 203 GLU A CA 1
ATOM 1478 C C . GLU A 1 203 ? 11.328 10.828 4.538 1.00 60.34 203 GLU A C 1
ATOM 1480 O O . GLU A 1 203 ? 11.729 10.405 3.451 1.00 60.34 203 GLU A O 1
ATOM 1485 N N . THR A 1 204 ? 10.256 10.302 5.139 1.00 61.84 204 THR A N 1
ATOM 1486 C CA . THR A 1 204 ? 9.503 9.135 4.647 1.00 61.84 204 THR A CA 1
ATOM 1487 C C . THR A 1 204 ? 8.787 9.444 3.324 1.00 61.84 204 THR A C 1
ATOM 1489 O O . THR A 1 204 ? 8.872 8.681 2.362 1.00 61.84 204 THR A O 1
ATOM 1492 N N . LEU A 1 205 ? 8.187 10.630 3.191 1.00 56.78 205 LEU A N 1
ATOM 1493 C CA . LEU A 1 205 ? 7.635 11.081 1.904 1.00 56.78 205 LEU A CA 1
ATOM 1494 C C . LEU A 1 205 ? 8.706 11.301 0.834 1.00 56.78 205 LEU A C 1
ATOM 1496 O O . LEU A 1 205 ? 8.467 11.017 -0.341 1.00 56.78 205 LEU A O 1
ATOM 1500 N N . GLY A 1 206 ? 9.882 11.799 1.231 1.00 57.28 206 GLY A N 1
ATOM 1501 C CA . GLY A 1 206 ? 11.030 11.960 0.339 1.00 57.28 206 GLY A CA 1
ATOM 1502 C C . GLY A 1 206 ? 11.490 10.634 -0.274 1.00 57.28 206 GLY A C 1
ATOM 1503 O O . GLY A 1 206 ? 11.964 10.613 -1.409 1.00 57.28 206 GLY A O 1
ATOM 1504 N N . THR A 1 207 ? 11.268 9.518 0.429 1.00 61.12 207 THR A N 1
ATOM 1505 C CA . THR A 1 207 ? 11.511 8.155 -0.072 1.00 61.12 207 THR A CA 1
ATOM 1506 C C . THR A 1 207 ? 10.301 7.531 -0.771 1.00 61.12 207 THR A C 1
ATOM 1508 O O . THR A 1 207 ? 10.350 6.358 -1.135 1.00 61.12 207 THR A O 1
ATOM 1511 N N . ARG A 1 208 ? 9.232 8.306 -1.009 1.00 66.19 208 ARG A N 1
ATOM 1512 C CA . ARG A 1 208 ? 7.962 7.838 -1.589 1.00 66.19 208 ARG A CA 1
ATOM 1513 C C . ARG A 1 208 ? 7.334 6.719 -0.759 1.00 66.19 208 ARG A C 1
ATOM 1515 O O . ARG A 1 208 ? 6.853 5.726 -1.290 1.00 66.19 208 ARG A O 1
ATOM 1522 N N . THR A 1 209 ? 7.327 6.876 0.558 1.00 72.12 209 THR A N 1
ATOM 1523 C CA . THR A 1 209 ? 6.596 5.992 1.467 1.00 72.12 209 THR A CA 1
ATOM 1524 C C . THR A 1 209 ? 5.683 6.830 2.358 1.00 72.12 209 THR A C 1
ATOM 1526 O O . THR A 1 209 ? 6.024 7.943 2.753 1.00 72.12 209 THR A O 1
ATOM 1529 N N . ALA A 1 210 ? 4.477 6.338 2.633 1.00 79.06 210 ALA A N 1
ATOM 1530 C CA . ALA A 1 210 ? 3.551 6.987 3.560 1.00 79.06 210 ALA A CA 1
ATOM 1531 C C . ALA A 1 210 ? 2.723 5.932 4.293 1.00 79.06 210 ALA A C 1
ATOM 1533 O O . ALA A 1 210 ? 2.525 4.838 3.773 1.00 79.06 210 ALA A O 1
ATOM 1534 N N . VAL A 1 211 ? 2.237 6.256 5.489 1.00 86.38 211 VAL A N 1
ATOM 1535 C CA . VAL A 1 211 ? 1.253 5.449 6.216 1.00 86.38 211 VAL A CA 1
ATOM 1536 C C . VAL A 1 211 ? 0.005 6.299 6.402 1.00 86.38 211 VAL A C 1
ATOM 1538 O O . VAL A 1 211 ? 0.084 7.435 6.865 1.00 86.38 211 VAL A O 1
ATOM 1541 N N . LEU A 1 212 ? -1.148 5.778 5.993 1.00 88.94 212 LEU A N 1
ATOM 1542 C CA . LEU A 1 212 ? -2.421 6.491 6.036 1.00 88.94 212 LEU A CA 1
ATOM 1543 C C . LEU A 1 212 ? -3.378 5.779 6.990 1.00 88.94 212 LEU A C 1
ATOM 1545 O O . LEU A 1 212 ? -3.518 4.555 6.960 1.00 88.94 212 LEU A O 1
ATOM 1549 N N . ARG A 1 213 ? -4.093 6.566 7.784 1.00 92.25 213 ARG A N 1
ATOM 1550 C CA . ARG A 1 213 ? -5.261 6.156 8.557 1.00 92.25 213 ARG A CA 1
ATOM 1551 C C . ARG A 1 213 ? -6.487 6.792 7.916 1.00 92.25 213 ARG A C 1
ATOM 1553 O O . ARG A 1 213 ? -6.555 8.011 7.788 1.00 92.25 213 ARG A O 1
ATOM 1560 N N . MET A 1 214 ? -7.433 5.973 7.482 1.00 91.69 214 MET A N 1
ATOM 1561 C CA . MET A 1 214 ? -8.651 6.424 6.812 1.00 91.69 214 MET A CA 1
ATOM 1562 C C . MET A 1 214 ? -9.869 6.045 7.632 1.00 91.69 214 MET A C 1
ATOM 1564 O O . MET A 1 214 ? -10.028 4.878 7.994 1.00 91.69 214 MET A O 1
ATOM 1568 N N . GLU A 1 215 ? -10.722 7.020 7.914 1.00 92.25 215 GLU A N 1
ATOM 1569 C CA . GLU A 1 215 ? -11.986 6.815 8.614 1.00 92.25 215 GLU A CA 1
ATOM 1570 C C . GLU A 1 215 ? -13.151 7.126 7.668 1.00 92.25 215 GLU A C 1
ATOM 1572 O O . GLU A 1 215 ? -13.210 8.209 7.096 1.00 92.25 215 GLU A O 1
ATOM 1577 N N . PHE A 1 216 ? -14.051 6.165 7.464 1.00 89.31 216 PHE A N 1
ATOM 1578 C CA . PHE A 1 216 ? -15.179 6.269 6.539 1.00 89.31 216 PHE A CA 1
ATOM 1579 C C . PHE A 1 216 ? -16.507 6.385 7.310 1.00 89.31 216 PHE A C 1
ATOM 1581 O O . PHE A 1 216 ? -16.674 5.678 8.314 1.00 89.31 216 PHE A O 1
ATOM 1588 N N . PRO A 1 217 ? -17.441 7.241 6.848 1.00 81.94 217 PRO A N 1
ATOM 1589 C CA . PRO A 1 217 ? -18.736 7.465 7.498 1.00 81.94 217 PRO A CA 1
ATOM 1590 C C . PRO A 1 217 ? -19.648 6.225 7.538 1.00 81.94 217 PRO A C 1
ATOM 1592 O O . PRO A 1 217 ? -19.582 5.386 6.612 1.00 81.94 217 PRO A O 1
#

Solvent-accessible surface area (backbone atoms only — not comparable to full-atom values): 11407 Å² total; per-residue (Å²): 124,71,36,22,29,13,38,28,60,35,60,57,78,61,41,90,87,51,90,61,93,76,51,74,67,52,52,53,51,35,51,47,41,49,50,32,44,48,62,25,33,61,90,52,59,47,30,5,27,62,67,86,41,48,73,58,58,47,54,92,80,42,24,52,99,53,23,33,68,86,77,71,43,75,49,36,34,69,55,35,54,50,59,45,67,70,40,95,43,70,68,54,33,48,41,54,74,48,32,48,62,34,39,50,34,38,44,52,50,31,48,74,68,69,28,45,67,39,53,47,94,78,38,71,14,34,42,42,42,30,47,60,37,40,14,45,37,90,87,37,73,22,56,64,44,91,64,20,49,58,43,42,47,41,34,50,53,15,55,76,66,43,33,46,69,47,32,56,58,39,28,51,67,20,79,81,34,57,27,43,22,58,66,58,39,52,49,42,69,76,54,47,72,38,55,52,46,75,57,72,55,78,67,40,51,74,71,67,42,58,28,33,39,33,43,23,111

Sequence (217 aa):
MTFRAAVVPAAPVYTAGVTRTRTPAEDTLRQAMLTAIAWAAGESTEIGIDADTPLVGLGPYGIDRGVDMRTGQLLTGNAWQAAVAELPDEAARQTVQDACARAGSAALLAVEAGLTPVPLDRAQAALITFDFSATSTPDGPLAPVEGAPEHDRALMEAIQASQAQALTHAARDARTYASNTESLQRLLSAHGQPDVHVDFDAETLGTRTAVLRMEFP